Protein AF-A0A9E3TMH9-F1 (afdb_monomer)

Radius of gyration: 36.77 Å; Cα contacts (8 Å, |Δi|>4): 460; chains: 1; bounding box: 73×41×99 Å

Sequence (308 aa):
MAPTAILNELLDRIAPTHRKAFRHDYEAIRQLPGAPTDLQEFLDDFLDHCHRLYAATA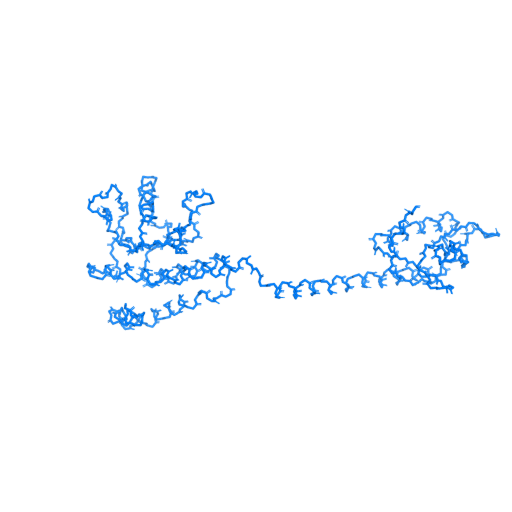GAIWFRGPNGGPLAMKSSVGFEHLGLDNGHEHAHRELLGYAMSQNKAFVVKPYSAPAPDSAVGNPTDSFVVVAPIDNGTEQLGIVELFLGPTPRRGKTIEERNRYAMWLDHLVRYLCQGVELRFLGSAAPLQPALVNLEATKAEIEGYKEAIRRSLEVTLNSYAGMSFGSLRNNQAFMRSVHEILEENGLRIACSECGAPSILRCQSAGNSKTGVFLYDHYLTTGRTFHGGPSTFPNVKLVAKPPRRRSN

Foldseek 3Di:
DDPVVLLVVQLVPDDVVCSVVLVVLVVCLVCLLVDPDALLVSQQSLLVSVCSNQVFQKKWKWFQDPPRHATDTRYMDNPVVQPQDPVQVVLVSVVQVVQQVDQFKFKAAAQGDRDPPDPGHNPGLWIKIKHFQDLVPHTTIMIITTQHNCRPFQNDPVRRRSVRVVVRVSSVSVNSSVCCNVVCVVPPVVVVVVVVVVVVVVVVVVLVVLQVVLLVVLQVQAPDFPQALVVQQVVLVVNVVSQVVSQKAWQDPPPRAGFRWGFDDDDPQRRGWTWTWDADPVGTDIDTGGSGRHRTHMDGHDPDDDDD

Mean predicted aligned error: 14.8 Å

pLDDT: mean 87.67, std 11.16, range [40.78, 98.31]

Solvent-accessible surface area (backbone atoms only — not comparable to full-atom values): 16770 Å² total; per-residue (Å²): 131,62,73,68,59,58,51,51,63,51,44,73,74,39,59,76,87,49,38,60,58,46,49,50,38,51,51,49,47,69,50,47,43,77,50,99,59,57,73,64,60,46,49,41,52,46,49,53,35,48,31,64,67,55,52,33,60,21,31,39,33,31,32,54,32,79,96,78,36,67,75,39,82,75,30,74,43,55,56,87,76,67,71,72,45,84,70,37,47,54,38,41,51,46,36,51,55,53,43,65,74,41,96,59,32,40,63,26,47,44,72,26,45,75,44,97,88,46,94,42,33,38,66,44,68,28,33,34,39,40,28,48,34,46,77,94,82,52,75,49,25,36,42,40,35,29,30,36,75,74,35,89,52,53,82,48,71,73,44,35,58,48,50,13,57,47,46,47,58,53,45,51,37,50,35,50,26,50,46,51,54,62,66,44,68,55,68,60,62,65,64,53,50,52,51,52,51,50,52,50,53,52,52,52,50,52,52,53,51,52,51,51,53,51,34,54,58,54,40,72,46,40,71,41,63,68,85,26,36,68,45,37,35,51,52,38,49,55,52,46,52,58,29,55,78,68,47,39,23,38,34,29,91,88,79,58,48,59,18,49,68,39,55,41,83,51,92,89,45,76,43,15,28,35,30,30,43,32,70,58,95,91,40,82,47,74,44,83,54,49,63,29,41,61,78,61,47,74,36,70,49,74,80,82,80,77,84,126

Secondary structure (DSSP, 8-state):
--HHHHHHHHHHHS-HHHHHHHHHHHHHHHHGGGSS--HHHHHHHHHHHHHHHHT-SEEEEEEEEGGGEEEEEEEEESGGGS---HHHHHHHHHHHHHHTT-SS-EEE-TT--SSTT-S----SSS-EEEEEEE-SSSEEEEEEEE--SS-SS--SHHHHHHHHHHHHHHHHHHHHHHHHHHHTTS--HHHHHHHHHHHHHHHHHHHHHHHHHHHHHHHTTTT---SSHHHHHHHHHHHHHHHHHTTEEEEPTTT--EEEEEEE--TT-SS-EEEEEEE-SS-EEEE---SSPPP--EEEPPPPPPP-

Nearest PDB structures (foldseek):
  3ci6-assembly1_B  TM=6.530E-01  e=3.057E-05  Acinetobacter baylyi ADP1
  3trc-assembly1_A-2  TM=5.961E-01  e=2.117E-05  Coxiella burnetii
  3ci6-assembly1_A  TM=6.345E-01  e=1.041E-04  Acinetobacter baylyi ADP1
  4e04-assembly1_A  TM=6.044E-01  e=1.699E-04  Rhodopseudomonas palustris CGA009
  2gx5-assembly2_D  TM=6.345E-01  e=2.674E-03  Bacillus subtilis

Structure (mmCIF, N/CA/C/O backbone):
data_AF-A0A9E3TMH9-F1
#
_entry.id   AF-A0A9E3TMH9-F1
#
loop_
_atom_site.group_PDB
_atom_site.id
_atom_site.type_symbol
_atom_site.label_atom_id
_atom_site.label_alt_id
_atom_site.label_comp_id
_atom_site.label_asym_id
_atom_site.label_entity_id
_atom_site.label_seq_id
_atom_site.pdbx_PDB_ins_code
_atom_site.Cartn_x
_atom_site.Cartn_y
_atom_site.Cartn_z
_atom_site.occupancy
_atom_site.B_iso_or_equiv
_atom_site.auth_seq_id
_atom_site.auth_comp_id
_atom_site.auth_asym_id
_atom_site.auth_atom_id
_atom_site.pdbx_PDB_model_num
ATOM 1 N N . MET A 1 1 ? 2.021 -8.618 -30.910 1.00 48.19 1 MET A N 1
ATOM 2 C CA . MET A 1 1 ? 2.751 -9.891 -30.704 1.00 48.19 1 MET A CA 1
ATOM 3 C C . MET A 1 1 ? 2.286 -10.488 -29.385 1.00 48.19 1 MET A C 1
ATOM 5 O O . MET A 1 1 ? 2.120 -9.724 -28.442 1.00 48.19 1 MET A O 1
ATOM 9 N N . ALA A 1 2 ? 2.026 -11.795 -29.314 1.00 52.31 2 ALA A N 1
ATOM 10 C CA . ALA A 1 2 ? 1.634 -12.431 -28.055 1.00 52.31 2 ALA A CA 1
ATOM 11 C C . ALA A 1 2 ? 2.803 -12.379 -27.041 1.00 52.31 2 ALA A C 1
ATOM 13 O O . ALA A 1 2 ? 3.941 -12.617 -27.455 1.00 52.31 2 ALA A O 1
ATOM 14 N N . PRO A 1 3 ? 2.559 -12.115 -25.742 1.00 56.09 3 PRO A N 1
ATOM 15 C CA . PRO A 1 3 ? 3.598 -12.042 -24.701 1.00 56.09 3 PRO A CA 1
ATOM 16 C C . PRO A 1 3 ? 4.551 -13.248 -24.684 1.00 56.09 3 PRO A C 1
ATOM 18 O O . PRO A 1 3 ? 5.756 -13.110 -24.483 1.00 56.09 3 PRO A O 1
ATOM 21 N N . THR A 1 4 ? 4.016 -14.432 -24.980 1.00 59.75 4 THR A N 1
ATOM 22 C CA . THR A 1 4 ? 4.746 -15.704 -25.015 1.00 59.75 4 THR A CA 1
ATOM 23 C C . THR A 1 4 ? 5.778 -15.777 -26.146 1.00 59.75 4 THR A C 1
ATOM 25 O O . THR A 1 4 ? 6.821 -16.403 -25.982 1.00 59.75 4 THR A O 1
ATOM 28 N N . ALA A 1 5 ? 5.527 -15.117 -27.283 1.00 67.44 5 ALA A N 1
ATOM 29 C CA . ALA A 1 5 ? 6.461 -15.098 -28.411 1.00 67.44 5 ALA A CA 1
ATOM 30 C C . ALA A 1 5 ? 7.711 -14.260 -28.095 1.00 67.44 5 ALA A C 1
ATOM 32 O O . ALA A 1 5 ? 8.825 -14.670 -28.410 1.00 67.44 5 ALA A O 1
ATOM 33 N N . ILE A 1 6 ? 7.521 -13.131 -27.404 1.00 64.50 6 ILE A N 1
ATOM 34 C CA . ILE A 1 6 ? 8.607 -12.224 -27.009 1.00 64.50 6 ILE A CA 1
ATOM 35 C C . ILE A 1 6 ? 9.504 -12.892 -25.953 1.00 64.50 6 ILE A C 1
ATOM 37 O O . ILE A 1 6 ? 10.730 -12.831 -26.048 1.00 64.50 6 ILE A O 1
ATOM 41 N N . LEU A 1 7 ? 8.905 -13.590 -24.979 1.00 67.56 7 LEU A N 1
ATOM 42 C CA . LEU A 1 7 ? 9.645 -14.324 -23.949 1.00 67.56 7 LEU A CA 1
ATOM 43 C C . LEU A 1 7 ? 10.522 -15.441 -24.543 1.00 67.56 7 LEU A C 1
ATOM 45 O O . LEU A 1 7 ? 11.686 -15.570 -24.166 1.00 67.56 7 LEU A O 1
ATOM 49 N N . ASN A 1 8 ? 9.982 -16.240 -25.467 1.00 70.06 8 ASN A N 1
ATOM 50 C CA . ASN A 1 8 ? 10.723 -17.345 -26.080 1.00 70.06 8 ASN A CA 1
ATOM 51 C C . ASN A 1 8 ? 11.914 -16.842 -26.910 1.00 70.06 8 ASN A C 1
ATOM 53 O O . ASN A 1 8 ? 13.021 -17.353 -26.760 1.00 70.06 8 ASN A O 1
ATOM 57 N N . GLU A 1 9 ? 11.718 -15.780 -27.696 1.00 70.25 9 GLU A N 1
ATOM 58 C CA . GLU A 1 9 ? 12.783 -15.187 -28.511 1.00 70.25 9 GLU A CA 1
ATOM 59 C C . GLU A 1 9 ? 13.935 -14.615 -27.661 1.00 70.25 9 GLU A C 1
ATOM 61 O O . GLU A 1 9 ? 15.105 -14.693 -28.047 1.00 70.25 9 GLU A O 1
ATOM 66 N N . LEU A 1 10 ? 13.627 -14.064 -26.482 1.00 66.62 10 LEU A N 1
ATOM 67 C CA . LEU A 1 10 ? 14.638 -13.583 -25.536 1.00 66.62 10 LEU A CA 1
ATOM 68 C C . LEU A 1 10 ? 15.381 -14.731 -24.854 1.00 66.62 10 LEU A C 1
ATOM 70 O O . LEU A 1 10 ? 16.608 -14.695 -24.746 1.00 66.62 10 LEU A O 1
ATOM 74 N N . LEU A 1 11 ? 14.659 -15.763 -24.416 1.00 69.50 11 LEU A N 1
ATOM 75 C CA . LEU A 1 11 ? 15.258 -16.924 -23.764 1.00 69.50 11 LEU A CA 1
ATOM 76 C C . LEU A 1 11 ? 16.234 -17.660 -24.681 1.00 69.50 11 LEU A C 1
ATOM 78 O O . LEU A 1 11 ? 17.279 -18.102 -24.203 1.00 69.50 11 LEU A O 1
ATOM 82 N N . ASP A 1 12 ? 15.950 -17.738 -25.981 1.00 71.06 12 ASP A N 1
ATOM 83 C CA . ASP A 1 12 ? 16.829 -18.394 -26.951 1.00 71.06 12 ASP A CA 1
ATOM 84 C C . ASP A 1 12 ? 18.222 -17.755 -27.027 1.00 71.06 12 ASP A C 1
ATOM 86 O O . ASP A 1 12 ? 19.213 -18.456 -27.240 1.00 71.06 12 ASP A O 1
ATOM 90 N N . ARG A 1 13 ? 18.325 -16.453 -26.746 1.00 67.25 13 ARG A N 1
ATOM 91 C CA . ARG A 1 13 ? 19.581 -15.684 -26.802 1.00 67.25 13 ARG A CA 1
ATOM 92 C C . ARG A 1 13 ? 20.299 -15.567 -25.462 1.00 67.25 13 ARG A C 1
ATOM 94 O O . ARG A 1 13 ? 21.435 -15.102 -25.402 1.00 67.25 13 ARG A O 1
ATOM 101 N N . ILE A 1 14 ? 19.657 -15.999 -24.382 1.00 69.56 14 ILE A N 1
ATOM 102 C CA . ILE A 1 14 ? 20.263 -16.055 -23.056 1.00 69.56 14 ILE A CA 1
ATOM 103 C C . ILE A 1 14 ? 20.977 -17.396 -22.904 1.00 69.56 14 ILE A C 1
ATOM 105 O O . ILE A 1 14 ? 20.427 -18.450 -23.243 1.00 69.56 14 ILE A O 1
ATOM 109 N N . ALA A 1 15 ? 22.201 -17.352 -22.366 1.00 69.12 15 ALA A N 1
ATOM 110 C CA . ALA A 1 15 ? 22.974 -18.547 -22.046 1.00 69.12 15 ALA A CA 1
ATOM 111 C C . ALA A 1 15 ? 22.096 -19.548 -21.267 1.00 69.12 15 ALA A C 1
ATOM 113 O O . ALA A 1 15 ? 21.414 -19.128 -20.326 1.00 69.12 15 ALA A O 1
ATOM 114 N N . PRO A 1 16 ? 22.094 -20.851 -21.611 1.00 74.94 16 PRO A N 1
ATOM 115 C CA . PRO A 1 16 ? 21.201 -21.833 -20.991 1.00 74.94 16 PRO A CA 1
ATOM 116 C C . PRO A 1 16 ? 21.213 -21.811 -19.456 1.00 74.94 16 PRO A C 1
ATOM 118 O O . PRO A 1 16 ? 20.162 -21.933 -18.828 1.00 74.94 16 PRO A O 1
ATOM 121 N N . THR A 1 17 ? 22.380 -21.553 -18.862 1.00 75.44 17 THR A N 1
ATOM 122 C CA . THR A 1 17 ? 22.595 -21.415 -17.413 1.00 75.44 17 THR A CA 1
ATOM 123 C C . THR A 1 17 ? 21.807 -20.264 -16.779 1.00 75.44 17 THR A C 1
ATOM 125 O O . THR A 1 17 ? 21.396 -20.364 -15.628 1.00 75.44 17 THR A O 1
ATOM 128 N N . HIS A 1 18 ? 21.534 -19.190 -17.522 1.00 76.69 18 HIS A N 1
ATOM 129 C CA . HIS A 1 18 ? 20.812 -18.008 -17.042 1.00 76.69 18 HIS A CA 1
ATOM 130 C C . HIS A 1 18 ? 19.310 -18.041 -17.367 1.00 76.69 18 HIS A C 1
ATOM 132 O O . HIS A 1 18 ? 18.547 -17.259 -16.799 1.00 76.69 18 HIS A O 1
ATOM 138 N N . ARG A 1 19 ? 18.846 -18.960 -18.229 1.00 83.31 19 ARG A N 1
ATOM 139 C CA . ARG A 1 19 ? 17.425 -19.063 -18.627 1.00 83.31 19 ARG A CA 1
ATOM 140 C C . ARG A 1 19 ? 16.498 -19.393 -17.456 1.00 83.31 19 ARG A C 1
ATOM 142 O O . ARG A 1 19 ? 15.345 -18.970 -17.459 1.00 83.31 19 ARG A O 1
ATOM 149 N N . LYS A 1 20 ? 16.974 -20.167 -16.471 1.00 83.75 20 LYS A N 1
ATOM 150 C CA . LYS A 1 20 ? 16.187 -20.516 -15.274 1.00 83.75 20 LYS A CA 1
ATOM 151 C C . LYS A 1 20 ? 15.942 -19.285 -14.400 1.00 83.75 20 LYS A C 1
ATOM 153 O O . LYS A 1 20 ? 14.793 -19.014 -14.076 1.00 83.75 20 LYS A O 1
ATOM 158 N N . ALA A 1 21 ? 17.001 -18.535 -14.086 1.00 83.81 21 ALA A N 1
ATOM 159 C CA . ALA A 1 21 ? 16.905 -17.287 -13.329 1.00 83.81 21 ALA A CA 1
ATOM 160 C C . ALA A 1 21 ? 16.036 -16.258 -14.067 1.00 83.81 21 ALA A C 1
ATOM 162 O O . ALA A 1 21 ? 15.106 -15.718 -13.489 1.00 83.81 21 ALA A O 1
ATOM 163 N N . PHE A 1 22 ? 16.238 -16.101 -15.380 1.00 86.00 22 PHE A N 1
ATOM 164 C CA . PHE A 1 22 ? 15.424 -15.197 -16.193 1.00 86.00 22 PHE A CA 1
ATOM 165 C C . PHE A 1 22 ? 13.927 -15.520 -16.135 1.00 86.00 22 PHE A C 1
ATOM 167 O O . PHE A 1 22 ? 13.107 -14.625 -15.965 1.00 86.00 22 PHE A O 1
ATOM 174 N N . ARG A 1 23 ? 13.556 -16.802 -16.276 1.00 87.56 23 ARG A N 1
ATOM 175 C CA . ARG A 1 23 ? 12.154 -17.230 -16.156 1.00 87.56 23 ARG A CA 1
ATOM 176 C C . ARG A 1 23 ? 11.590 -16.970 -14.768 1.00 87.56 23 ARG A C 1
ATOM 178 O O . ARG A 1 23 ? 10.431 -16.593 -14.671 1.00 87.56 23 ARG A O 1
ATOM 185 N N . HIS A 1 24 ? 12.395 -17.184 -13.732 1.00 90.50 24 HIS A N 1
ATOM 186 C CA . HIS A 1 24 ? 11.989 -16.916 -12.362 1.00 90.50 24 HIS A CA 1
ATOM 187 C C . HIS A 1 24 ? 11.688 -15.427 -12.148 1.00 90.50 24 HIS A C 1
ATOM 189 O O . HIS A 1 24 ? 10.580 -15.113 -11.732 1.00 90.50 24 HIS A O 1
ATOM 195 N N . ASP A 1 25 ? 12.606 -14.525 -12.519 1.00 91.81 25 ASP A N 1
ATOM 196 C CA . ASP A 1 25 ? 12.387 -13.075 -12.392 1.00 91.81 25 ASP A CA 1
ATOM 197 C C . ASP A 1 25 ? 11.208 -12.593 -13.253 1.00 91.81 25 ASP A C 1
ATOM 199 O O . ASP A 1 25 ? 10.399 -11.787 -12.806 1.00 91.81 25 ASP A O 1
ATOM 203 N N . TYR A 1 26 ? 11.061 -13.114 -14.476 1.00 91.50 26 TYR A N 1
ATOM 204 C CA . TYR A 1 26 ? 9.922 -12.773 -15.332 1.00 91.50 26 TYR A CA 1
ATOM 205 C C . TYR A 1 26 ? 8.583 -13.196 -14.720 1.00 91.50 26 TYR A C 1
ATOM 207 O O . TYR A 1 26 ? 7.626 -12.422 -14.724 1.00 91.50 26 TYR A O 1
ATOM 215 N N . GLU A 1 27 ? 8.500 -14.428 -14.215 1.00 91.81 27 GLU A N 1
ATOM 216 C CA . GLU A 1 27 ? 7.272 -14.938 -13.610 1.00 91.81 27 GLU A CA 1
ATOM 217 C C . GLU A 1 27 ? 6.950 -14.200 -12.308 1.00 91.81 27 GLU A C 1
ATOM 219 O O . GLU A 1 27 ? 5.784 -13.900 -12.064 1.00 91.81 27 GLU A O 1
ATOM 224 N N . ALA A 1 28 ? 7.973 -13.830 -11.532 1.00 94.06 28 ALA A N 1
ATOM 225 C CA . ALA A 1 28 ? 7.812 -12.986 -10.357 1.00 94.06 28 ALA A CA 1
ATOM 226 C C . ALA A 1 28 ? 7.204 -11.624 -10.731 1.00 94.06 28 ALA A C 1
ATOM 228 O O . ALA A 1 28 ? 6.149 -11.282 -10.207 1.00 94.06 28 ALA A O 1
ATOM 229 N N . ILE A 1 29 ? 7.763 -10.910 -11.724 1.00 95.56 29 ILE A N 1
ATOM 230 C CA . ILE A 1 29 ? 7.196 -9.638 -12.220 1.00 95.56 29 ILE A CA 1
ATOM 231 C C . ILE A 1 29 ? 5.750 -9.817 -12.698 1.00 95.56 29 ILE A C 1
ATOM 233 O O . ILE A 1 29 ? 4.898 -8.977 -12.425 1.00 95.56 29 ILE A O 1
ATOM 237 N N . ARG A 1 30 ? 5.452 -10.910 -13.411 1.00 94.56 30 ARG A N 1
ATOM 238 C CA . ARG A 1 30 ? 4.110 -11.183 -13.946 1.00 94.56 30 ARG A CA 1
ATOM 239 C C . ARG A 1 30 ? 3.066 -11.385 -12.845 1.00 94.56 30 ARG A C 1
ATOM 241 O O . ARG A 1 30 ? 1.906 -11.031 -13.039 1.00 94.56 30 ARG A O 1
ATOM 248 N N . GLN A 1 31 ? 3.454 -11.999 -11.730 1.00 93.25 31 GLN A N 1
ATOM 249 C CA . GLN A 1 31 ? 2.567 -12.275 -10.596 1.00 93.25 31 GLN A CA 1
ATOM 250 C C . GLN A 1 31 ? 2.484 -11.101 -9.612 1.00 93.25 31 GLN A C 1
ATOM 252 O O . GLN A 1 31 ? 1.483 -10.969 -8.905 1.00 93.25 31 GLN A O 1
ATOM 257 N N . LEU A 1 32 ? 3.492 -10.224 -9.614 1.00 93.88 32 LEU A N 1
ATOM 258 C CA . LEU A 1 32 ? 3.644 -9.110 -8.682 1.00 93.88 32 LEU A CA 1
ATOM 259 C C . LEU A 1 32 ? 2.423 -8.175 -8.562 1.00 93.88 32 LEU A C 1
ATOM 261 O O . LEU A 1 32 ? 2.117 -7.769 -7.439 1.00 93.88 32 LEU A O 1
ATOM 265 N N . PRO A 1 33 ? 1.659 -7.855 -9.633 1.00 93.25 33 PRO A N 1
ATOM 266 C CA . PRO A 1 33 ? 0.487 -6.988 -9.508 1.00 93.25 33 PRO A CA 1
ATOM 267 C C . PRO A 1 33 ? -0.536 -7.492 -8.485 1.00 93.25 33 PRO A C 1
ATOM 269 O O . PRO A 1 33 ? -1.134 -6.682 -7.782 1.00 93.25 33 PRO A O 1
ATOM 272 N N . GLY A 1 34 ? -0.701 -8.816 -8.377 1.00 87.38 34 GLY A N 1
ATOM 273 C CA . GLY A 1 34 ? -1.625 -9.462 -7.442 1.00 87.38 34 GLY A CA 1
ATOM 274 C C . GLY A 1 34 ? -1.032 -9.779 -6.065 1.00 87.38 34 GLY A C 1
ATOM 275 O O . GLY A 1 34 ? -1.731 -10.370 -5.243 1.00 87.38 34 GLY A O 1
ATOM 276 N N . ALA A 1 35 ? 0.233 -9.438 -5.807 1.00 87.88 35 ALA A N 1
ATOM 277 C CA . ALA A 1 35 ? 0.865 -9.677 -4.514 1.00 87.88 35 ALA A CA 1
ATOM 278 C C . ALA A 1 35 ? 0.242 -8.783 -3.419 1.00 87.88 35 ALA A C 1
ATOM 280 O O . ALA A 1 35 ? -0.042 -7.614 -3.692 1.00 87.88 35 ALA A O 1
ATOM 281 N N . PRO A 1 36 ? 0.050 -9.287 -2.183 1.00 84.56 36 PRO A N 1
ATOM 282 C CA . PRO A 1 36 ? -0.532 -8.530 -1.073 1.00 84.56 36 PRO A CA 1
ATOM 283 C C . PRO A 1 36 ? 0.516 -7.646 -0.369 1.00 84.56 36 PRO A C 1
ATOM 285 O O . PRO A 1 36 ? 0.670 -7.717 0.846 1.00 84.56 36 PRO A O 1
ATOM 288 N N . THR A 1 37 ? 1.251 -6.845 -1.138 1.00 86.25 37 THR A N 1
ATOM 289 C CA . THR A 1 37 ? 2.302 -5.935 -0.652 1.00 86.25 37 THR A CA 1
ATOM 290 C C . THR A 1 37 ? 1.855 -4.482 -0.764 1.00 86.25 37 THR A C 1
ATOM 292 O O . THR A 1 37 ? 1.002 -4.152 -1.601 1.00 86.25 37 THR A O 1
ATOM 295 N N . ASP A 1 38 ? 2.418 -3.598 0.061 1.00 87.31 38 ASP A N 1
ATOM 296 C CA . ASP A 1 38 ? 2.150 -2.164 -0.067 1.00 87.31 38 ASP A CA 1
ATOM 297 C C . ASP A 1 38 ? 2.761 -1.578 -1.359 1.00 87.31 38 ASP A C 1
ATOM 299 O O . ASP A 1 38 ? 3.370 -2.287 -2.165 1.00 87.31 38 ASP A O 1
ATOM 303 N N . LEU A 1 39 ? 2.521 -0.289 -1.631 1.00 89.25 39 LEU A N 1
ATOM 304 C CA . LEU A 1 39 ? 3.033 0.341 -2.852 1.00 89.25 39 LEU A CA 1
ATOM 305 C C . LEU A 1 39 ? 4.560 0.415 -2.867 1.00 89.25 39 LEU A C 1
ATOM 307 O O . LEU A 1 39 ? 5.142 0.203 -3.922 1.00 89.25 39 LEU A O 1
ATOM 311 N N . GLN A 1 40 ? 5.200 0.720 -1.742 1.00 93.31 40 GLN A N 1
ATOM 312 C CA . GLN A 1 40 ? 6.649 0.879 -1.703 1.00 93.31 40 GLN A CA 1
ATOM 313 C C . GLN A 1 40 ? 7.336 -0.470 -1.933 1.00 93.31 40 GLN A C 1
ATOM 315 O O . GLN A 1 40 ? 8.147 -0.585 -2.847 1.00 93.31 40 GLN A O 1
ATOM 320 N N . GLU A 1 41 ? 6.921 -1.501 -1.196 1.00 94.56 41 GLU A N 1
ATOM 321 C CA . GLU A 1 41 ? 7.430 -2.869 -1.337 1.00 94.56 41 GLU A CA 1
ATOM 322 C C . GLU A 1 41 ? 7.218 -3.404 -2.763 1.00 94.56 41 GLU A C 1
ATOM 324 O O . GLU A 1 41 ? 8.125 -3.969 -3.367 1.00 94.56 41 GLU A O 1
ATOM 329 N N . PHE A 1 42 ? 6.054 -3.139 -3.364 1.00 95.88 42 PHE A N 1
ATOM 330 C CA . PHE A 1 42 ? 5.781 -3.487 -4.760 1.00 95.88 42 PHE A CA 1
ATOM 331 C C . PHE A 1 42 ? 6.729 -2.812 -5.764 1.00 95.88 42 PHE A C 1
ATOM 333 O O . PHE A 1 42 ? 7.183 -3.458 -6.712 1.00 95.88 42 PHE A O 1
ATOM 340 N N . LEU A 1 43 ? 6.990 -1.511 -5.598 1.00 96.94 43 LEU A N 1
ATOM 341 C CA . LEU A 1 43 ? 7.892 -0.764 -6.478 1.00 96.94 43 LEU A CA 1
ATOM 342 C C . LEU A 1 43 ? 9.327 -1.280 -6.359 1.00 96.94 43 LEU A C 1
ATOM 344 O O . LEU A 1 43 ? 9.989 -1.460 -7.384 1.00 96.94 43 LEU A O 1
ATOM 348 N N . ASP A 1 44 ? 9.768 -1.544 -5.130 1.00 97.56 44 ASP A N 1
ATOM 349 C CA . ASP A 1 44 ? 11.093 -2.079 -4.840 1.00 97.56 44 ASP A CA 1
ATOM 350 C C . ASP A 1 44 ? 11.262 -3.466 -5.468 1.00 97.56 44 ASP A C 1
ATOM 352 O O . ASP A 1 44 ? 12.162 -3.642 -6.288 1.00 97.56 44 ASP A O 1
ATOM 356 N N . ASP A 1 45 ? 10.340 -4.404 -5.226 1.00 97.75 45 ASP A N 1
ATOM 357 C CA . ASP A 1 45 ? 10.377 -5.749 -5.816 1.00 97.75 45 ASP A CA 1
ATOM 358 C C . ASP A 1 45 ? 10.378 -5.721 -7.351 1.00 97.75 45 ASP A C 1
ATOM 360 O O . ASP A 1 45 ? 11.138 -6.448 -8.007 1.00 97.75 45 ASP A O 1
ATOM 364 N N . PHE A 1 46 ? 9.538 -4.870 -7.954 1.00 98.19 46 PHE A N 1
ATOM 365 C CA . PHE A 1 46 ? 9.479 -4.727 -9.407 1.00 98.19 46 PHE A CA 1
ATOM 366 C C . PHE A 1 46 ? 10.828 -4.279 -9.971 1.00 98.19 46 PHE A C 1
ATOM 368 O O . PHE A 1 46 ? 11.325 -4.867 -10.945 1.00 98.19 46 PHE A O 1
ATOM 375 N N . LEU A 1 47 ? 11.415 -3.237 -9.373 1.00 98.31 47 LEU A N 1
ATOM 376 C CA . LEU A 1 47 ? 12.693 -2.693 -9.810 1.00 98.31 47 LEU A CA 1
ATOM 377 C C . LEU A 1 47 ? 13.807 -3.723 -9.639 1.00 98.31 47 LEU A C 1
ATOM 379 O O . LEU A 1 47 ? 14.621 -3.893 -10.546 1.00 98.31 47 LEU A O 1
ATOM 383 N N . ASP A 1 48 ? 13.801 -4.458 -8.534 1.00 97.56 48 ASP A N 1
ATOM 384 C CA . ASP A 1 48 ? 14.795 -5.470 -8.205 1.00 97.56 48 ASP A CA 1
ATOM 385 C C . ASP A 1 48 ? 14.816 -6.621 -9.220 1.00 97.56 48 ASP A C 1
ATOM 387 O O . ASP A 1 48 ? 15.874 -7.026 -9.726 1.00 97.56 48 ASP A O 1
ATOM 391 N N . HIS A 1 49 ? 13.634 -7.125 -9.587 1.00 96.94 49 HIS A N 1
ATOM 392 C CA . HIS A 1 49 ? 13.514 -8.134 -10.634 1.00 96.94 49 HIS A CA 1
ATOM 393 C C . HIS A 1 49 ? 13.918 -7.581 -12.002 1.00 96.94 49 HIS A C 1
ATOM 395 O O . HIS A 1 49 ? 14.620 -8.267 -12.749 1.00 96.94 49 HIS A O 1
ATOM 401 N N . CYS A 1 50 ? 13.545 -6.341 -12.338 1.00 95.56 50 CYS A N 1
ATOM 402 C CA . CYS A 1 50 ? 13.982 -5.702 -13.580 1.00 95.56 50 CYS A CA 1
ATOM 403 C C . CYS A 1 50 ? 15.507 -5.533 -13.624 1.00 95.56 50 CYS A C 1
ATOM 405 O O . CYS A 1 50 ? 16.132 -5.870 -14.629 1.00 95.56 50 CYS A O 1
ATOM 407 N N . HIS A 1 51 ? 16.122 -5.093 -12.529 1.00 95.25 51 HIS A N 1
ATOM 408 C CA . HIS A 1 51 ? 17.563 -4.910 -12.400 1.00 95.25 51 HIS A CA 1
ATOM 409 C C . HIS A 1 51 ? 18.321 -6.224 -12.668 1.00 95.25 51 HIS A C 1
ATOM 411 O O . HIS A 1 51 ? 19.213 -6.272 -13.526 1.00 95.25 51 HIS A O 1
ATOM 417 N N . ARG A 1 52 ? 17.893 -7.335 -12.046 1.00 92.56 52 ARG A N 1
ATOM 418 C CA . ARG A 1 52 ? 18.440 -8.684 -12.308 1.00 92.56 52 ARG A CA 1
ATOM 419 C C . ARG A 1 52 ? 18.184 -9.154 -13.740 1.00 92.56 52 ARG A C 1
ATOM 421 O O . ARG A 1 52 ? 19.086 -9.684 -14.402 1.00 92.56 52 ARG A O 1
ATOM 428 N N . LEU A 1 53 ? 16.971 -8.940 -14.245 1.00 90.31 53 LEU A N 1
ATOM 429 C CA . LEU A 1 53 ? 16.554 -9.382 -15.572 1.00 90.31 53 LEU A CA 1
ATOM 430 C C . LEU A 1 53 ? 17.282 -8.623 -16.689 1.00 90.31 53 LEU A C 1
ATOM 432 O O . LEU A 1 53 ? 17.559 -9.198 -17.740 1.00 90.31 53 LEU A O 1
ATOM 436 N N . TYR A 1 54 ? 17.658 -7.370 -16.482 1.00 90.50 54 TYR A N 1
ATOM 437 C CA . TYR A 1 54 ? 18.451 -6.612 -17.449 1.00 90.50 54 TYR A CA 1
ATOM 438 C C . TYR A 1 54 ? 19.955 -6.788 -17.256 1.00 90.50 54 TYR A C 1
ATOM 440 O O . TYR A 1 54 ? 20.722 -6.453 -18.159 1.00 90.50 54 TYR A O 1
ATOM 448 N N . ALA A 1 55 ? 20.378 -7.375 -16.129 1.00 90.00 55 ALA A N 1
ATOM 449 C CA . ALA A 1 55 ? 21.757 -7.293 -15.656 1.00 90.00 55 ALA A CA 1
ATOM 450 C C . ALA A 1 55 ? 22.245 -5.834 -15.668 1.00 90.00 55 ALA A C 1
ATOM 452 O O . ALA A 1 55 ? 23.344 -5.546 -16.149 1.00 90.00 55 ALA A O 1
ATOM 453 N N . ALA A 1 56 ? 21.366 -4.942 -15.206 1.00 92.88 56 ALA A N 1
ATOM 454 C CA . ALA A 1 56 ? 21.628 -3.522 -15.077 1.00 92.88 56 ALA A CA 1
ATOM 455 C C . ALA A 1 56 ? 22.683 -3.277 -13.984 1.00 92.88 56 ALA A C 1
ATOM 457 O O . ALA A 1 56 ? 22.913 -4.128 -13.125 1.00 92.88 56 ALA A O 1
ATOM 458 N N . THR A 1 57 ? 23.367 -2.140 -14.062 1.00 94.50 57 THR A N 1
ATOM 459 C CA . THR A 1 57 ? 24.266 -1.632 -13.020 1.00 94.50 57 THR A CA 1
ATOM 460 C C . THR A 1 57 ? 23.517 -0.797 -11.993 1.00 94.50 57 THR A C 1
ATOM 462 O O . THR A 1 57 ? 23.943 -0.732 -10.845 1.00 94.50 57 THR A O 1
ATOM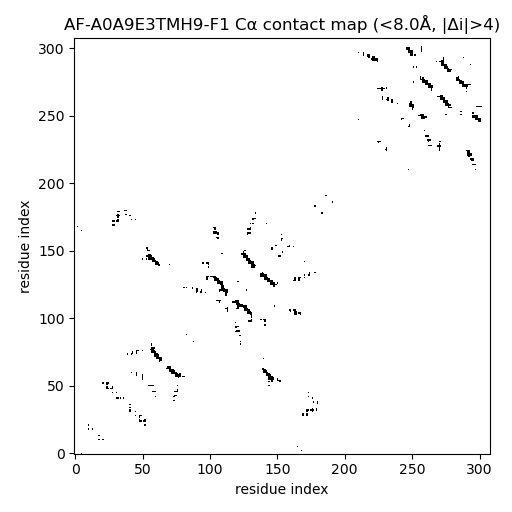 465 N N . ALA A 1 58 ? 22.425 -0.156 -12.414 1.00 96.31 58 ALA A N 1
ATOM 466 C CA . ALA A 1 58 ? 21.539 0.608 -11.553 1.00 96.31 58 ALA A CA 1
ATOM 467 C C . ALA A 1 58 ? 20.134 0.707 -12.160 1.00 96.31 58 ALA A C 1
ATOM 469 O O . ALA A 1 58 ? 19.935 0.459 -13.354 1.00 96.31 58 ALA A O 1
ATOM 470 N N . GLY A 1 59 ? 19.164 1.118 -11.356 1.00 97.19 59 GLY A N 1
ATOM 471 C CA . GLY A 1 59 ? 17.820 1.439 -11.810 1.00 97.19 59 GLY A CA 1
ATOM 472 C C . GLY A 1 59 ? 17.095 2.358 -10.841 1.00 97.19 59 GLY A C 1
ATOM 473 O O . GLY A 1 59 ? 17.475 2.462 -9.673 1.00 97.19 59 GLY A O 1
ATOM 474 N N . ALA A 1 60 ? 16.051 3.017 -11.333 1.00 97.81 60 ALA A N 1
ATOM 475 C CA . ALA A 1 60 ? 15.188 3.856 -10.519 1.00 97.81 60 ALA A CA 1
ATOM 476 C C . ALA A 1 60 ? 13.757 3.908 -11.063 1.00 97.81 60 ALA A C 1
ATOM 478 O O . ALA A 1 60 ? 13.515 3.801 -12.268 1.00 97.81 60 ALA A O 1
AT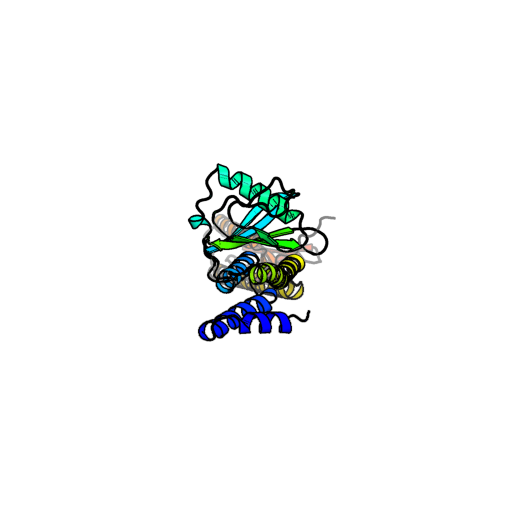OM 479 N N . ILE A 1 61 ? 12.812 4.107 -10.146 1.00 98.19 61 ILE A N 1
ATOM 480 C CA . ILE A 1 61 ? 11.421 4.433 -10.452 1.00 98.19 61 ILE A CA 1
ATOM 481 C C . ILE A 1 61 ? 11.131 5.835 -9.932 1.00 98.19 61 ILE A C 1
ATOM 483 O O . ILE A 1 61 ? 11.330 6.135 -8.753 1.00 98.19 61 ILE A O 1
ATOM 487 N N . TRP A 1 62 ? 10.609 6.676 -10.813 1.00 96.88 62 TRP A N 1
ATOM 488 C CA . TRP A 1 62 ? 10.287 8.071 -10.559 1.00 96.88 62 TRP A CA 1
ATOM 489 C C . TRP A 1 62 ? 8.794 8.287 -10.720 1.00 96.88 62 TRP A C 1
ATOM 491 O O . TRP A 1 62 ? 8.203 7.797 -11.676 1.00 96.88 62 TRP A O 1
ATOM 501 N N . PHE A 1 63 ? 8.195 9.076 -9.837 1.00 94.69 63 PHE A N 1
ATOM 502 C CA . PHE A 1 63 ? 6.811 9.523 -9.980 1.00 94.69 63 PHE A CA 1
ATOM 503 C C . PHE A 1 63 ? 6.730 11.037 -9.923 1.00 94.69 63 PHE A C 1
ATOM 505 O O . PHE A 1 63 ? 7.507 11.690 -9.221 1.00 94.69 63 PHE A O 1
ATOM 512 N N . ARG A 1 64 ? 5.766 11.600 -10.651 1.00 89.62 64 ARG A N 1
ATOM 513 C CA . ARG A 1 64 ? 5.463 13.028 -10.599 1.00 89.62 64 ARG A CA 1
ATOM 514 C C . ARG A 1 64 ? 5.017 13.403 -9.183 1.00 89.62 64 ARG A C 1
ATOM 516 O O . ARG A 1 64 ? 4.257 12.675 -8.543 1.00 89.62 64 ARG A O 1
ATOM 523 N N . GLY A 1 65 ? 5.517 14.527 -8.679 1.00 81.62 65 GLY A N 1
ATOM 524 C CA . GLY A 1 65 ? 5.097 15.055 -7.387 1.00 81.62 65 GLY A CA 1
ATOM 525 C C . GLY A 1 65 ? 3.621 15.488 -7.387 1.00 81.62 65 GLY A C 1
ATOM 526 O O . GLY A 1 65 ? 3.018 15.654 -8.453 1.00 81.62 65 GLY A O 1
ATOM 527 N N . PRO A 1 66 ? 3.028 15.726 -6.202 1.00 72.56 66 PRO A N 1
ATOM 528 C CA . PRO A 1 66 ? 1.667 16.248 -6.088 1.00 72.56 66 PRO A CA 1
ATOM 529 C C . PRO A 1 66 ? 1.465 17.518 -6.926 1.00 72.56 66 PRO A C 1
ATOM 531 O O . PRO A 1 66 ? 2.383 18.330 -7.049 1.00 72.56 66 PRO A O 1
ATOM 534 N N . ASN A 1 67 ? 0.261 17.705 -7.477 1.00 72.31 67 ASN A N 1
ATOM 535 C CA . ASN A 1 67 ? -0.117 18.869 -8.296 1.00 72.31 67 ASN A CA 1
ATOM 536 C C . ASN A 1 67 ? 0.778 19.101 -9.527 1.00 72.31 67 ASN A C 1
ATOM 538 O O . ASN A 1 67 ? 1.006 20.239 -9.930 1.00 72.31 67 ASN A O 1
ATOM 542 N N . GLY A 1 68 ? 1.310 18.027 -10.111 1.00 71.62 68 GLY A N 1
ATOM 543 C CA . GLY A 1 68 ? 2.194 18.124 -11.268 1.00 71.62 68 GLY A CA 1
ATOM 544 C C . GLY A 1 68 ? 3.619 18.573 -10.930 1.00 71.62 68 GLY A C 1
ATOM 545 O O . GLY A 1 68 ? 4.324 19.076 -11.802 1.00 71.62 68 GLY A O 1
ATOM 546 N N . GLY A 1 69 ? 4.033 18.418 -9.669 1.00 78.56 69 GLY A N 1
ATOM 547 C CA . GLY A 1 69 ? 5.372 18.756 -9.196 1.00 78.56 69 GLY A CA 1
ATOM 548 C C . GLY A 1 69 ? 6.492 17.930 -9.851 1.00 78.56 69 GLY A C 1
ATOM 549 O O . GLY A 1 69 ? 6.226 16.996 -10.611 1.00 78.56 69 GLY A O 1
ATOM 550 N N . PRO A 1 70 ? 7.765 18.246 -9.550 1.00 86.94 70 PRO A N 1
ATOM 551 C CA . PRO A 1 70 ? 8.911 17.576 -10.160 1.00 86.94 70 PRO A CA 1
ATOM 552 C C . PRO A 1 70 ? 8.899 16.066 -9.900 1.00 86.94 70 PRO A C 1
ATOM 554 O O . PRO A 1 70 ? 8.301 15.589 -8.932 1.00 86.94 70 PRO A O 1
ATOM 557 N N . LEU A 1 71 ? 9.586 15.316 -10.764 1.00 92.56 71 LEU A N 1
ATOM 558 C CA . LEU A 1 71 ? 9.801 13.888 -10.557 1.00 92.56 71 LEU A CA 1
ATOM 559 C C . LEU A 1 71 ? 10.570 13.654 -9.256 1.00 92.56 71 LEU A C 1
ATOM 561 O O . LEU A 1 71 ? 11.622 14.249 -9.023 1.00 92.56 71 LEU A O 1
ATOM 565 N N . ALA A 1 72 ? 10.036 12.761 -8.432 1.00 92.00 72 ALA A N 1
ATOM 566 C CA . ALA A 1 72 ? 10.661 12.286 -7.213 1.00 92.00 72 ALA A CA 1
ATOM 567 C C . ALA A 1 72 ? 10.926 10.787 -7.336 1.00 92.00 72 ALA A C 1
ATOM 569 O O . ALA A 1 72 ? 10.040 10.017 -7.719 1.00 92.00 72 ALA A O 1
ATOM 570 N N . MET A 1 73 ? 12.143 10.381 -6.986 1.00 94.62 73 MET A N 1
ATOM 571 C CA . MET A 1 73 ? 12.528 8.977 -6.915 1.00 94.62 73 MET A CA 1
ATOM 572 C C . MET A 1 73 ? 11.711 8.284 -5.819 1.00 94.62 73 MET A C 1
ATOM 574 O O . MET A 1 73 ? 11.566 8.818 -4.717 1.00 94.62 73 MET A O 1
ATOM 578 N N . LYS A 1 74 ? 11.149 7.118 -6.136 1.00 95.38 74 LYS A N 1
ATOM 579 C CA . LYS A 1 74 ? 10.373 6.279 -5.210 1.00 95.38 74 LYS A CA 1
ATOM 580 C C . LYS A 1 74 ? 11.052 4.957 -4.908 1.00 95.38 74 LYS A C 1
ATOM 582 O O . LYS A 1 74 ? 10.922 4.468 -3.799 1.00 95.38 74 LYS A O 1
ATOM 587 N N . SER A 1 75 ? 11.788 4.415 -5.868 1.00 97.38 75 SER A N 1
ATOM 588 C CA . SER A 1 75 ? 12.579 3.202 -5.694 1.00 97.38 75 SER A CA 1
ATOM 589 C C . SER A 1 75 ? 13.889 3.350 -6.454 1.00 97.38 75 SER A C 1
ATOM 591 O O . SER A 1 75 ? 13.915 4.002 -7.505 1.00 97.38 75 SER A O 1
ATOM 593 N N . SER A 1 76 ? 14.968 2.779 -5.926 1.00 97.12 76 SER A N 1
ATOM 594 C CA . SER A 1 76 ? 16.269 2.756 -6.586 1.00 97.12 76 SER A CA 1
ATOM 595 C C . SER A 1 76 ? 17.119 1.569 -6.158 1.00 97.12 76 SER A C 1
ATOM 597 O O . SER A 1 76 ? 17.022 1.073 -5.040 1.00 97.12 76 SER A O 1
ATOM 599 N N . VAL A 1 77 ? 17.976 1.127 -7.076 1.00 96.50 77 VAL A N 1
ATOM 600 C CA . VAL A 1 77 ? 18.969 0.072 -6.851 1.00 96.50 77 VAL A CA 1
ATOM 601 C C . VAL A 1 77 ? 20.260 0.492 -7.541 1.00 96.50 77 VAL A C 1
ATOM 603 O O . VAL A 1 77 ? 20.230 0.845 -8.719 1.00 96.50 77 VAL A O 1
ATOM 606 N N . GLY A 1 78 ? 21.392 0.469 -6.831 1.00 91.56 78 GLY A N 1
ATOM 607 C CA . GLY A 1 78 ? 22.721 0.746 -7.396 1.00 91.56 78 GLY A CA 1
ATOM 608 C C . GLY A 1 78 ? 22.945 2.187 -7.872 1.00 91.56 78 GLY A C 1
ATOM 609 O O . GLY A 1 78 ? 23.956 2.471 -8.514 1.00 91.56 78 GLY A O 1
ATOM 610 N N . PHE A 1 79 ? 22.017 3.101 -7.585 1.00 87.56 79 PHE A N 1
ATOM 611 C CA . PHE A 1 79 ? 22.011 4.467 -8.110 1.00 87.56 79 PHE A CA 1
ATOM 612 C C . PHE A 1 79 ? 23.167 5.313 -7.555 1.00 87.56 79 PHE A C 1
ATOM 614 O O . PHE A 1 79 ? 23.745 6.138 -8.257 1.00 87.56 79 PHE A O 1
ATOM 621 N N . GLU A 1 80 ? 23.571 5.042 -6.316 1.00 83.69 80 GLU A N 1
ATOM 622 C CA . GLU A 1 80 ? 24.703 5.659 -5.623 1.00 83.69 80 GLU A CA 1
ATOM 623 C C . GLU A 1 80 ? 26.055 5.447 -6.328 1.00 83.69 80 GLU A C 1
ATOM 625 O O . GLU A 1 80 ? 26.989 6.219 -6.121 1.00 83.69 80 GLU A O 1
ATOM 630 N N . HIS A 1 81 ? 26.158 4.441 -7.201 1.00 81.06 81 HIS A N 1
ATOM 631 C CA . HIS A 1 81 ? 27.379 4.118 -7.939 1.00 81.06 81 HIS A CA 1
ATOM 632 C C . HIS A 1 81 ? 27.479 4.819 -9.306 1.00 81.06 81 HIS A C 1
ATOM 634 O O . HIS A 1 81 ? 28.500 4.680 -9.977 1.00 81.06 81 HIS A O 1
ATOM 640 N N . LEU A 1 82 ? 26.450 5.565 -9.732 1.00 82.06 82 LEU A N 1
ATOM 641 C CA . LEU A 1 82 ? 26.417 6.217 -11.050 1.00 82.06 82 LEU A CA 1
ATOM 642 C C . LEU A 1 82 ? 27.257 7.498 -11.132 1.00 82.06 82 LEU A C 1
ATOM 644 O O . LEU A 1 82 ? 27.556 7.950 -12.233 1.00 82.06 82 LEU A O 1
ATOM 648 N N . GLY A 1 83 ? 27.636 8.087 -9.992 1.00 70.50 83 GLY A N 1
ATOM 649 C CA . GLY A 1 83 ? 28.515 9.261 -9.963 1.00 70.50 83 GLY A CA 1
ATOM 650 C C . GLY A 1 83 ? 27.946 10.495 -10.673 1.00 70.50 83 GLY A C 1
ATOM 651 O O . GLY A 1 83 ? 28.713 11.262 -11.251 1.00 70.50 83 GLY A O 1
ATOM 652 N N . LEU A 1 84 ? 26.621 10.684 -10.654 1.00 77.94 84 LEU A N 1
ATOM 653 C CA . LEU A 1 84 ? 25.978 11.888 -11.184 1.00 77.94 84 LEU A CA 1
ATOM 654 C C . LEU A 1 84 ? 26.395 13.096 -10.331 1.00 77.94 84 LEU A C 1
ATOM 656 O O . LEU A 1 84 ? 25.943 13.248 -9.201 1.00 77.94 84 LEU A O 1
ATOM 660 N N . ASP A 1 85 ? 27.292 13.933 -10.850 1.00 76.44 85 ASP A N 1
ATOM 661 C CA . ASP A 1 85 ? 27.603 15.230 -10.243 1.00 76.44 85 ASP A CA 1
ATOM 662 C C . ASP A 1 85 ? 26.528 16.285 -10.582 1.00 76.44 85 ASP A C 1
ATOM 664 O O . ASP A 1 85 ? 25.645 16.061 -11.412 1.00 76.44 85 ASP A O 1
ATOM 668 N N . ASN A 1 86 ? 26.630 17.475 -9.981 1.00 70.06 86 ASN A N 1
ATOM 669 C CA . ASN A 1 86 ? 25.665 18.568 -10.168 1.00 70.06 86 ASN A CA 1
ATOM 670 C C . ASN A 1 86 ? 25.420 18.956 -11.646 1.00 70.06 86 ASN A C 1
ATOM 672 O O . ASN A 1 86 ? 24.344 19.457 -11.974 1.00 70.06 86 ASN A O 1
ATOM 676 N N . GLY A 1 87 ? 26.406 18.771 -12.534 1.00 71.25 87 GLY A N 1
ATOM 677 C CA . GLY A 1 87 ? 26.263 19.059 -13.964 1.00 71.25 87 GLY A CA 1
ATOM 678 C C . GLY A 1 87 ? 25.492 17.959 -14.691 1.00 71.25 87 GLY A C 1
ATOM 679 O O . GLY A 1 87 ? 24.572 18.245 -15.463 1.00 71.25 87 GLY A O 1
ATOM 680 N N . HIS A 1 88 ? 25.813 16.699 -14.397 1.00 83.94 88 HIS A N 1
ATOM 681 C CA . HIS A 1 88 ? 25.109 15.545 -14.952 1.00 83.94 88 HIS A CA 1
ATOM 682 C C . HIS A 1 88 ? 23.671 15.430 -14.415 1.00 83.94 88 HIS A C 1
ATOM 684 O O . HIS A 1 88 ? 22.786 15.009 -15.157 1.00 83.94 88 HIS A O 1
ATOM 690 N N . GLU A 1 89 ? 23.393 15.865 -13.182 1.00 85.69 89 GLU A N 1
ATOM 691 C CA . GLU A 1 89 ? 22.041 15.870 -12.603 1.00 85.69 89 GLU A CA 1
ATOM 692 C C . GLU A 1 89 ? 21.047 16.738 -13.387 1.00 85.69 89 GLU A C 1
ATOM 694 O O . GLU A 1 89 ? 19.884 16.360 -13.550 1.00 85.69 89 GLU A O 1
ATOM 699 N N . HIS A 1 90 ? 21.474 17.910 -13.871 1.00 88.94 90 HIS A N 1
ATOM 700 C CA . HIS A 1 90 ? 20.593 18.785 -14.644 1.00 88.94 90 HIS A CA 1
ATOM 701 C C . HIS A 1 90 ? 20.213 18.137 -15.979 1.00 88.94 90 HIS A C 1
ATOM 703 O O . HIS A 1 90 ? 19.027 17.984 -16.269 1.00 88.94 90 HIS A O 1
ATOM 709 N N . ALA A 1 91 ? 21.213 17.677 -16.733 1.00 90.88 91 ALA A N 1
ATOM 710 C CA . ALA A 1 91 ? 21.008 16.991 -18.006 1.00 90.88 91 ALA A CA 1
ATOM 711 C C . ALA A 1 91 ? 20.203 15.687 -17.844 1.00 90.88 91 ALA A C 1
ATOM 713 O O . ALA A 1 91 ? 19.350 15.370 -18.673 1.00 90.88 91 ALA A O 1
ATOM 714 N N . HIS A 1 92 ? 20.412 14.946 -16.748 1.00 93.06 92 HIS A N 1
ATOM 715 C CA . HIS A 1 92 ? 19.627 13.749 -16.430 1.00 93.06 92 HIS A CA 1
ATOM 716 C C . HIS A 1 92 ? 18.158 14.099 -16.180 1.00 93.06 92 HIS A C 1
ATOM 718 O O . HIS A 1 92 ? 17.269 13.453 -16.730 1.00 93.06 92 HIS A O 1
ATOM 724 N N . ARG A 1 93 ? 17.882 15.181 -15.444 1.00 91.75 93 ARG A N 1
ATOM 725 C CA . ARG A 1 93 ? 16.511 15.653 -15.215 1.00 91.75 93 ARG A CA 1
ATOM 726 C C . ARG A 1 93 ? 15.822 16.093 -16.508 1.00 91.75 93 ARG A C 1
ATOM 728 O O . ARG A 1 93 ? 14.633 15.823 -16.672 1.00 91.75 93 ARG A O 1
ATOM 735 N N . GLU A 1 94 ? 16.542 16.731 -17.428 1.00 93.56 94 GLU A N 1
ATOM 736 C CA . GLU A 1 94 ? 16.013 17.062 -18.757 1.00 93.56 94 GLU A CA 1
ATOM 737 C C . GLU A 1 94 ? 15.712 15.805 -19.583 1.00 93.56 94 GLU A C 1
ATOM 739 O O . GLU A 1 94 ? 14.665 15.731 -20.230 1.00 93.56 94 GLU A O 1
ATOM 744 N N . LEU A 1 95 ? 16.569 14.781 -19.506 1.00 95.50 95 LEU A N 1
ATOM 745 C CA . LEU A 1 95 ? 16.312 13.487 -20.136 1.00 95.50 95 LEU A CA 1
ATOM 746 C C . LEU A 1 95 ? 15.059 12.806 -19.562 1.00 95.50 95 LEU A C 1
ATOM 748 O O . LEU A 1 95 ? 14.246 12.283 -20.328 1.00 95.50 95 LEU A O 1
ATOM 752 N N . LEU A 1 96 ? 14.859 12.843 -18.241 1.00 95.31 96 LEU A N 1
ATOM 753 C CA . LEU A 1 96 ? 13.629 12.349 -17.615 1.00 95.31 96 LEU A CA 1
ATOM 754 C C . LEU A 1 96 ? 12.407 13.170 -18.058 1.00 95.31 96 LEU A C 1
ATOM 756 O O . LEU A 1 96 ? 11.358 12.610 -18.363 1.00 95.31 96 LEU A O 1
ATOM 760 N N . GLY A 1 97 ? 12.536 14.494 -18.166 1.00 93.94 97 GLY A N 1
ATOM 761 C CA . GLY A 1 97 ? 11.485 15.356 -18.713 1.00 93.94 97 GLY A CA 1
ATOM 762 C C . GLY A 1 97 ? 11.107 14.980 -20.149 1.00 93.94 97 GLY A C 1
ATOM 763 O O . GLY A 1 97 ? 9.923 14.879 -20.472 1.00 93.94 97 GLY A O 1
ATOM 764 N N . TYR A 1 98 ? 12.099 14.691 -20.993 1.00 95.06 98 TYR A N 1
ATOM 765 C CA . TYR A 1 98 ? 11.865 14.165 -22.335 1.00 95.06 98 TYR A CA 1
ATOM 766 C C . TYR A 1 98 ? 11.150 12.812 -22.290 1.00 95.06 98 TYR A C 1
ATOM 768 O O . TYR A 1 98 ? 10.161 12.636 -22.999 1.00 95.06 98 TYR A O 1
ATOM 776 N N . ALA A 1 99 ? 11.578 11.881 -21.434 1.00 95.06 99 ALA A N 1
ATOM 777 C CA . ALA A 1 99 ? 10.936 10.576 -21.290 1.00 95.06 99 ALA A CA 1
ATOM 778 C C . ALA A 1 99 ? 9.455 10.676 -20.872 1.00 95.06 99 ALA A C 1
ATOM 780 O O . ALA A 1 99 ? 8.641 9.939 -21.421 1.00 95.06 99 ALA A O 1
ATOM 781 N N . MET A 1 100 ? 9.087 11.650 -20.024 1.00 93.44 100 MET A N 1
ATOM 782 C CA . MET A 1 100 ? 7.691 11.959 -19.645 1.00 93.44 100 MET A CA 1
ATOM 783 C C . MET A 1 100 ? 6.814 12.472 -20.807 1.00 93.44 100 MET A C 1
ATOM 785 O O . MET A 1 100 ? 5.620 12.716 -20.629 1.00 93.44 100 MET A O 1
ATOM 789 N N . SER A 1 101 ? 7.396 12.736 -21.979 1.00 91.94 101 SER A N 1
ATOM 790 C CA . SER A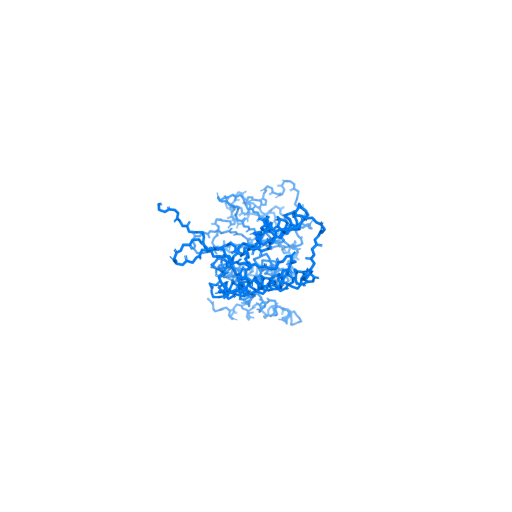 1 101 ? 6.654 13.120 -23.190 1.00 91.94 101 SER A CA 1
ATOM 791 C C . SER A 1 101 ? 6.523 11.972 -24.194 1.00 91.94 101 SER A C 1
ATOM 793 O O . SER A 1 101 ? 5.837 12.110 -25.207 1.00 91.94 101 SER A O 1
ATOM 795 N N . GLN A 1 102 ? 7.183 10.839 -23.936 1.00 93.31 102 GLN A N 1
ATOM 796 C CA . GLN A 1 102 ? 7.204 9.685 -24.831 1.00 93.31 102 GLN A CA 1
ATOM 797 C C . GLN A 1 102 ? 6.150 8.665 -24.415 1.00 93.31 102 GLN A C 1
ATOM 799 O O . GLN A 1 102 ? 5.927 8.464 -23.233 1.00 93.31 102 GLN A O 1
ATOM 804 N N . ASN A 1 103 ? 5.543 7.963 -25.372 1.00 90.38 103 ASN A N 1
ATOM 805 C CA . ASN A 1 103 ? 4.504 6.954 -25.094 1.00 90.38 103 ASN A CA 1
ATOM 806 C C . ASN A 1 103 ? 5.028 5.511 -25.100 1.00 90.38 103 ASN A C 1
ATOM 808 O O . ASN A 1 103 ? 4.245 4.565 -25.052 1.00 90.38 103 ASN A O 1
ATOM 812 N N . LYS A 1 104 ? 6.337 5.333 -25.284 1.00 92.25 104 LYS A N 1
ATOM 813 C CA . LYS A 1 104 ? 6.996 4.030 -25.374 1.00 92.25 104 LYS A CA 1
ATOM 814 C C . LYS A 1 104 ? 8.389 4.121 -24.797 1.00 92.25 104 LYS A C 1
ATOM 816 O O . LYS A 1 104 ? 9.011 5.183 -24.821 1.00 92.25 104 LYS A O 1
ATOM 821 N N . ALA A 1 105 ? 8.881 2.983 -24.355 1.00 94.62 105 ALA A N 1
ATOM 822 C CA . ALA A 1 105 ? 10.246 2.814 -23.938 1.00 94.62 105 ALA A CA 1
ATOM 823 C C . ALA A 1 105 ? 11.229 3.051 -25.087 1.00 94.62 105 ALA A C 1
ATOM 825 O O . ALA A 1 105 ? 10.946 2.781 -26.259 1.00 94.62 105 ALA A O 1
ATOM 826 N N . PHE A 1 106 ? 12.424 3.508 -24.733 1.00 94.19 106 PHE A N 1
ATOM 827 C CA . PHE A 1 106 ? 13.519 3.745 -25.665 1.00 94.19 106 PHE A CA 1
ATOM 828 C C . PHE A 1 106 ? 14.873 3.525 -24.986 1.00 94.19 106 PHE A C 1
ATOM 830 O O . PHE A 1 106 ? 14.973 3.410 -23.763 1.00 94.19 106 PHE A O 1
ATOM 837 N N . VAL A 1 107 ? 15.922 3.424 -25.804 1.00 93.50 107 VAL A N 1
ATOM 838 C CA . VAL A 1 107 ? 17.305 3.280 -25.337 1.00 93.50 107 VAL A CA 1
ATOM 839 C C . VAL A 1 107 ? 18.109 4.497 -25.752 1.00 93.50 107 VAL A C 1
ATOM 841 O O . VAL A 1 107 ? 18.109 4.865 -26.926 1.00 93.50 107 VAL A O 1
ATOM 844 N N . VAL A 1 108 ? 18.854 5.066 -24.811 1.00 94.38 108 VAL A N 1
ATOM 845 C CA . VAL A 1 108 ? 19.788 6.164 -25.061 1.00 94.38 108 VAL A CA 1
ATOM 846 C C . VAL A 1 108 ? 21.211 5.662 -24.880 1.00 94.38 108 VAL A C 1
ATOM 848 O O . VAL A 1 108 ? 21.543 5.000 -23.895 1.00 94.38 108 VAL A O 1
ATOM 851 N N . LYS A 1 109 ? 22.059 5.938 -25.871 1.00 93.12 109 LYS A N 1
ATOM 852 C CA . LYS A 1 109 ? 23.479 5.576 -25.816 1.00 93.12 109 LYS A CA 1
ATOM 853 C C . LYS A 1 109 ? 24.225 6.506 -24.850 1.00 93.12 109 LYS A C 1
ATOM 855 O O . LYS A 1 109 ? 23.737 7.610 -24.600 1.00 93.12 109 LYS A O 1
ATOM 860 N N . PRO A 1 110 ? 25.396 6.097 -24.343 1.00 93.06 110 PRO A N 1
ATOM 861 C CA . PRO A 1 110 ? 26.277 6.982 -23.587 1.00 93.06 110 PRO A CA 1
ATOM 862 C C . PRO A 1 110 ? 26.525 8.302 -24.320 1.00 93.06 110 PRO A C 1
ATOM 864 O O . PRO A 1 110 ? 26.738 8.287 -25.538 1.00 93.06 110 PRO A O 1
ATOM 867 N N . TYR A 1 111 ? 26.477 9.423 -23.599 1.00 93.19 111 TYR A N 1
ATOM 868 C CA . TYR A 1 111 ? 26.790 10.764 -24.122 1.00 93.19 111 TYR A CA 1
ATOM 869 C C . TYR A 1 111 ? 26.078 11.126 -25.435 1.00 93.19 111 TYR A C 1
ATOM 871 O O . TYR A 1 111 ? 26.643 11.781 -26.309 1.00 93.19 111 TYR A O 1
ATOM 879 N N . SER A 1 112 ? 24.851 10.637 -25.616 1.00 93.81 112 SER A N 1
ATOM 880 C CA . SER A 1 112 ? 24.101 10.762 -26.868 1.00 93.81 112 SER A CA 1
ATOM 881 C C . SER A 1 112 ? 22.678 11.247 -26.624 1.00 93.81 112 SER A C 1
ATOM 883 O O . SER A 1 112 ? 22.109 11.039 -25.552 1.00 93.81 112 SER A O 1
ATOM 885 N N . ALA A 1 113 ? 22.081 11.847 -27.649 1.00 93.94 113 ALA A N 1
ATOM 886 C CA . ALA A 1 113 ? 20.682 12.249 -27.643 1.00 93.94 113 ALA A CA 1
ATOM 887 C C . ALA A 1 113 ? 19.740 11.053 -27.916 1.00 93.94 113 ALA A C 1
ATOM 889 O O . ALA A 1 113 ? 20.117 10.129 -28.648 1.00 93.94 113 ALA A O 1
ATOM 890 N N . PRO A 1 114 ? 18.508 11.053 -27.367 1.00 91.69 114 PRO A N 1
ATOM 891 C CA . PRO A 1 114 ? 17.499 10.029 -27.652 1.00 91.69 114 PRO A CA 1
ATOM 892 C C . PRO A 1 114 ? 16.948 10.112 -29.087 1.00 91.69 114 PRO A C 1
ATOM 894 O O . PRO A 1 114 ? 16.462 9.115 -29.615 1.00 91.69 114 PRO A O 1
ATOM 897 N N . ALA A 1 115 ? 17.049 11.281 -29.729 1.00 90.12 115 ALA A N 1
ATOM 898 C CA . ALA A 1 115 ? 16.626 11.530 -31.105 1.00 90.12 115 ALA A CA 1
ATOM 899 C C . ALA A 1 115 ? 17.558 12.558 -31.785 1.00 90.12 115 ALA A C 1
ATOM 901 O O . ALA A 1 115 ? 18.168 13.357 -31.074 1.00 90.12 115 ALA A O 1
ATOM 902 N N . PRO A 1 116 ? 17.664 12.576 -33.132 1.00 85.88 116 PRO A N 1
ATOM 903 C CA . PRO A 1 116 ? 18.584 13.463 -33.857 1.00 85.88 116 PRO A CA 1
ATOM 904 C C . PRO A 1 116 ? 18.431 14.957 -33.541 1.00 85.88 116 PRO A C 1
ATOM 906 O O . PRO A 1 116 ? 19.435 15.649 -33.422 1.00 85.88 116 PRO A O 1
ATOM 909 N N . ASP A 1 117 ? 17.197 15.427 -33.344 1.00 85.81 117 ASP A N 1
ATOM 910 C CA . ASP A 1 117 ? 16.885 16.844 -33.095 1.00 85.81 117 ASP A CA 1
ATOM 911 C C . ASP A 1 117 ? 16.674 17.161 -31.603 1.00 85.81 117 ASP A C 1
ATOM 913 O O . ASP A 1 117 ? 16.158 18.217 -31.237 1.00 85.81 117 ASP A O 1
ATOM 917 N N . SER A 1 118 ? 17.023 16.226 -30.716 1.00 88.38 118 SER A N 1
ATOM 918 C CA . SER A 1 118 ? 16.848 16.408 -29.278 1.00 88.38 118 SER A CA 1
ATOM 919 C C . SER A 1 118 ? 17.984 17.242 -28.693 1.00 88.38 118 SER A C 1
ATOM 921 O O . SER A 1 118 ? 19.149 16.860 -28.773 1.00 88.38 118 SER A O 1
ATOM 923 N N . ALA A 1 119 ? 17.627 18.341 -28.028 1.00 86.69 119 ALA A N 1
ATOM 924 C CA . ALA A 1 119 ? 18.564 19.144 -27.242 1.00 86.69 119 ALA A CA 1
ATOM 925 C C . ALA A 1 119 ? 18.967 18.468 -25.917 1.00 86.69 119 ALA A C 1
ATOM 927 O O . ALA A 1 119 ? 19.952 18.868 -25.305 1.00 86.69 119 ALA A O 1
ATOM 928 N N . VAL A 1 120 ? 18.224 17.440 -25.484 1.00 92.56 120 VAL A N 1
ATOM 929 C CA . VAL A 1 120 ? 18.547 16.650 -24.290 1.00 92.56 120 VAL A CA 1
ATOM 930 C C . VAL A 1 120 ? 19.421 15.455 -24.653 1.00 92.56 120 VAL A C 1
ATOM 932 O O . VAL A 1 120 ? 19.293 14.890 -25.745 1.00 92.56 120 VAL A O 1
ATOM 935 N N . GLY A 1 121 ? 20.274 15.030 -23.724 1.00 92.06 121 GLY A N 1
ATOM 936 C CA . GLY A 1 121 ? 21.167 13.894 -23.915 1.00 92.06 121 GLY A CA 1
ATOM 937 C C . GLY A 1 121 ? 21.352 13.079 -22.648 1.00 92.06 121 GLY A C 1
ATOM 938 O O . GLY A 1 121 ? 21.119 13.557 -21.543 1.00 92.06 121 GLY A O 1
ATOM 939 N N . ASN A 1 122 ? 21.776 11.832 -22.820 1.00 94.62 122 ASN A N 1
ATOM 940 C CA . ASN A 1 122 ? 22.226 10.998 -21.719 1.00 94.62 122 ASN A CA 1
ATOM 941 C C . ASN A 1 122 ? 23.584 11.502 -21.216 1.00 94.62 122 ASN A C 1
ATOM 943 O O . ASN A 1 122 ? 24.561 11.409 -21.962 1.00 94.62 122 ASN A O 1
ATOM 947 N N . PRO A 1 123 ? 23.668 12.001 -19.972 1.00 93.38 123 PRO A N 1
ATOM 948 C CA . PRO A 1 123 ? 24.902 12.554 -19.430 1.00 93.38 123 PRO A CA 1
ATOM 949 C C . PRO A 1 123 ? 25.886 11.478 -18.954 1.00 93.38 123 PRO A C 1
ATOM 951 O O . PRO A 1 123 ? 26.984 11.809 -18.526 1.00 93.38 123 PRO A O 1
ATOM 954 N N . THR A 1 124 ? 25.507 10.200 -18.991 1.00 92.81 124 THR A N 1
ATOM 955 C CA . THR A 1 124 ? 26.297 9.108 -18.414 1.00 92.81 124 THR A CA 1
ATOM 956 C C . THR A 1 124 ? 27.095 8.337 -19.460 1.00 92.81 124 THR A C 1
ATOM 958 O O . THR A 1 124 ? 26.815 8.383 -20.663 1.00 92.81 124 THR A O 1
ATOM 961 N N . ASP A 1 125 ? 28.060 7.557 -18.976 1.00 92.00 125 ASP A N 1
ATOM 962 C CA . ASP A 1 125 ? 28.802 6.568 -19.759 1.00 92.00 125 ASP A CA 1
ATOM 963 C C . ASP A 1 125 ? 27.993 5.288 -20.042 1.00 92.00 125 ASP A C 1
ATOM 965 O O . ASP A 1 125 ? 28.476 4.376 -20.714 1.00 92.00 125 ASP A O 1
ATOM 969 N N . SER A 1 126 ? 26.766 5.205 -19.529 1.00 92.50 126 SER A N 1
ATOM 970 C CA . SER A 1 126 ? 25.965 3.991 -19.496 1.00 92.50 126 SER A CA 1
ATOM 971 C C . SER A 1 126 ? 24.875 4.009 -20.556 1.00 92.50 126 SER A C 1
ATOM 973 O O . SER A 1 126 ? 24.308 5.050 -20.877 1.00 92.50 126 SER A O 1
ATOM 975 N N . PHE A 1 127 ? 24.543 2.845 -21.114 1.00 93.06 127 PHE A N 1
ATOM 976 C CA . PHE A 1 127 ? 23.306 2.727 -21.889 1.00 93.06 127 PHE A CA 1
ATOM 977 C C . PHE A 1 127 ? 22.119 2.826 -20.937 1.00 93.06 127 PHE A C 1
ATOM 979 O O . PHE A 1 127 ? 22.061 2.071 -19.968 1.00 93.06 127 PHE A O 1
ATOM 986 N N . VAL A 1 128 ? 21.168 3.707 -21.236 1.00 94.56 128 VAL A N 1
ATOM 987 C CA . VAL A 1 128 ? 19.973 3.895 -20.407 1.00 94.56 128 VAL A CA 1
ATOM 988 C C . VAL A 1 128 ? 18.759 3.382 -21.163 1.00 94.56 128 VAL A C 1
ATOM 990 O O . VAL A 1 128 ? 18.507 3.800 -22.293 1.00 94.56 128 VAL A O 1
ATOM 993 N N . VAL A 1 129 ? 18.019 2.457 -20.556 1.00 95.50 129 VAL A N 1
ATOM 994 C CA . VAL A 1 129 ? 16.695 2.032 -21.021 1.00 95.50 129 VAL A CA 1
ATOM 995 C C . VAL A 1 129 ? 15.669 2.758 -20.168 1.00 95.50 129 VAL A C 1
ATOM 997 O O . VAL A 1 129 ? 15.705 2.639 -18.947 1.00 95.50 129 VAL A O 1
ATOM 1000 N N . VAL A 1 130 ? 14.771 3.505 -20.799 1.00 96.69 130 VAL A N 1
ATOM 1001 C CA . VAL A 1 130 ? 13.769 4.319 -20.103 1.00 96.69 130 VAL A CA 1
ATOM 1002 C C . VAL A 1 130 ? 12.389 3.948 -20.615 1.00 96.69 130 VAL A C 1
ATOM 1004 O O . VAL A 1 130 ? 12.239 3.723 -21.814 1.00 96.69 130 VAL A O 1
ATOM 1007 N N . ALA A 1 131 ? 11.396 3.887 -19.731 1.00 96.81 131 ALA A N 1
ATOM 1008 C CA . ALA A 1 131 ? 10.000 3.653 -20.081 1.00 96.81 131 ALA A CA 1
ATOM 1009 C C . ALA A 1 131 ? 9.052 4.554 -19.274 1.00 96.81 131 ALA A C 1
ATOM 1011 O O . ALA A 1 131 ? 9.232 4.678 -18.059 1.00 96.81 131 ALA A O 1
ATOM 1012 N N . PRO A 1 132 ? 8.040 5.159 -19.921 1.00 95.94 132 PRO A N 1
ATOM 1013 C CA . PRO A 1 132 ? 7.008 5.921 -19.229 1.00 95.94 132 PRO A CA 1
ATOM 1014 C C . PRO A 1 132 ? 6.072 4.987 -18.450 1.00 95.94 132 PRO A C 1
ATOM 1016 O O . PRO A 1 132 ? 5.782 3.873 -18.883 1.00 95.94 132 PRO A O 1
ATOM 1019 N N . ILE A 1 133 ? 5.579 5.463 -17.312 1.00 95.25 133 ILE A N 1
ATOM 1020 C CA . ILE A 1 133 ? 4.515 4.845 -16.517 1.00 95.25 133 ILE A CA 1
ATOM 1021 C C . ILE A 1 133 ? 3.269 5.700 -16.717 1.00 95.25 133 ILE A C 1
ATOM 1023 O O . ILE A 1 133 ? 3.285 6.887 -16.393 1.00 95.25 133 ILE A O 1
ATOM 1027 N N . ASP A 1 134 ? 2.184 5.110 -17.202 1.00 90.06 134 ASP A N 1
ATOM 1028 C CA . ASP A 1 134 ? 0.901 5.790 -17.380 1.00 90.06 134 ASP A CA 1
ATOM 1029 C C . ASP A 1 134 ? -0.263 5.000 -16.764 1.00 90.06 134 ASP A C 1
ATOM 1031 O O . ASP A 1 134 ? -0.112 3.851 -16.344 1.00 90.06 134 ASP A O 1
ATOM 1035 N N . ASN A 1 135 ? -1.424 5.648 -16.674 1.00 82.50 135 ASN A N 1
ATOM 1036 C CA . ASN A 1 135 ? -2.701 5.018 -16.318 1.00 82.50 135 ASN A CA 1
ATOM 1037 C C . ASN A 1 135 ? -3.707 5.043 -17.486 1.00 82.50 135 ASN A C 1
ATOM 1039 O O . ASN A 1 135 ? -4.918 5.091 -17.271 1.00 82.50 135 ASN A O 1
ATOM 1043 N N . GLY A 1 136 ? -3.218 5.121 -18.726 1.00 77.00 136 GLY A N 1
ATOM 1044 C CA . GLY A 1 136 ? -4.026 5.311 -19.931 1.00 77.00 136 GLY A CA 1
ATOM 1045 C C . GLY A 1 136 ? -4.558 6.733 -20.162 1.00 77.00 136 GLY A C 1
ATOM 1046 O O . GLY A 1 136 ? -4.959 7.038 -21.285 1.00 77.00 136 GLY A O 1
ATOM 1047 N N . THR A 1 137 ? -4.546 7.617 -19.156 1.00 76.88 137 THR A N 1
ATOM 1048 C CA . THR A 1 137 ? -5.005 9.018 -19.288 1.00 76.88 137 THR A CA 1
ATOM 1049 C C . THR A 1 137 ? -3.915 10.053 -19.031 1.00 76.88 137 THR A C 1
ATOM 1051 O O . THR A 1 137 ? -3.899 11.101 -19.674 1.00 76.88 137 THR A O 1
ATOM 1054 N N . GLU A 1 138 ? -2.977 9.754 -18.136 1.00 84.56 138 GLU A N 1
ATOM 1055 C CA . GLU A 1 138 ? -1.867 10.623 -17.768 1.00 84.56 138 GLU A CA 1
ATOM 1056 C C . GLU A 1 138 ? -0.589 9.799 -17.574 1.00 84.56 138 GLU A C 1
ATOM 1058 O O . GLU A 1 138 ? -0.630 8.659 -17.105 1.00 84.56 138 GLU A O 1
ATOM 1063 N N . GLN A 1 139 ? 0.558 10.404 -17.897 1.00 89.25 139 GLN A N 1
ATOM 1064 C CA . GLN A 1 139 ? 1.861 9.883 -17.496 1.00 89.25 139 GLN A CA 1
ATOM 1065 C C . GLN A 1 139 ? 2.150 10.204 -16.030 1.00 89.25 139 GLN A C 1
ATOM 1067 O O . GLN A 1 139 ? 2.306 11.364 -15.641 1.00 89.25 139 GLN A O 1
ATOM 1072 N N . LEU A 1 140 ? 2.260 9.150 -15.233 1.00 91.25 140 LEU A N 1
ATOM 1073 C CA . LEU A 1 140 ? 2.463 9.195 -13.793 1.00 91.25 140 LEU A CA 1
ATOM 1074 C C . LEU A 1 140 ? 3.941 9.256 -13.405 1.00 91.25 140 LEU A C 1
ATOM 1076 O O . LEU A 1 140 ? 4.280 9.800 -12.352 1.00 91.25 140 LEU A O 1
ATOM 1080 N N . GLY A 1 141 ? 4.823 8.680 -14.221 1.00 95.19 141 GLY A N 1
ATOM 1081 C CA . GLY A 1 141 ? 6.209 8.469 -13.830 1.00 95.19 141 GLY A CA 1
ATOM 1082 C C . GLY A 1 141 ? 7.066 7.804 -14.896 1.00 95.19 141 GLY A C 1
ATOM 1083 O O . GLY A 1 141 ? 6.657 7.678 -16.046 1.00 95.19 141 GLY A O 1
ATOM 1084 N N . ILE A 1 142 ? 8.261 7.372 -14.496 1.00 97.56 142 ILE A N 1
ATOM 1085 C CA . ILE A 1 142 ? 9.266 6.734 -15.352 1.00 97.56 142 ILE A CA 1
ATOM 1086 C C . ILE A 1 142 ? 9.922 5.569 -14.615 1.00 97.56 142 ILE A C 1
ATOM 1088 O O . ILE A 1 142 ? 10.236 5.677 -13.431 1.00 97.56 142 ILE A O 1
ATOM 1092 N N . VAL A 1 143 ? 10.211 4.497 -15.350 1.00 98.06 143 VAL A N 1
ATOM 1093 C CA . VAL A 1 143 ? 11.221 3.500 -14.977 1.00 98.06 143 VAL A CA 1
ATOM 1094 C C . VAL A 1 143 ? 12.468 3.729 -15.818 1.00 98.06 143 VAL A C 1
ATOM 1096 O O . VAL A 1 143 ? 12.377 3.815 -17.043 1.00 98.06 143 VAL A O 1
ATOM 1099 N N . GLU A 1 144 ? 13.635 3.774 -15.184 1.00 97.25 144 GLU A N 1
ATOM 1100 C CA . GLU A 1 144 ? 14.922 3.802 -15.876 1.00 97.25 144 GLU A CA 1
ATOM 1101 C C . GLU A 1 144 ? 15.865 2.706 -15.375 1.00 97.25 144 GLU A C 1
ATOM 1103 O O . GLU A 1 144 ? 15.895 2.371 -14.190 1.00 97.25 144 GLU A O 1
ATOM 1108 N N . LEU A 1 145 ? 16.642 2.142 -16.298 1.00 96.81 145 LEU A N 1
ATOM 1109 C CA . LEU A 1 145 ? 17.644 1.113 -16.040 1.00 96.81 145 LEU A CA 1
ATOM 1110 C C . LEU A 1 145 ? 18.949 1.486 -16.745 1.00 96.81 145 LEU A C 1
ATOM 1112 O O . LEU A 1 145 ? 18.970 1.706 -17.958 1.00 96.81 145 LEU A O 1
ATOM 1116 N N . PHE A 1 146 ? 20.049 1.484 -16.001 1.00 95.44 146 PHE A N 1
ATOM 1117 C CA . PHE A 1 146 ? 21.397 1.721 -16.508 1.00 95.44 146 PHE A CA 1
ATOM 1118 C C . PHE A 1 146 ? 22.061 0.375 -16.771 1.00 95.44 146 PHE A C 1
ATOM 1120 O O . PHE A 1 146 ? 22.189 -0.443 -15.868 1.00 95.44 146 PHE A O 1
ATOM 1127 N N . LEU A 1 147 ? 22.486 0.109 -18.003 1.00 92.50 147 LEU A N 1
ATOM 1128 C CA . LEU A 1 147 ? 23.098 -1.172 -18.379 1.00 92.50 147 LEU A CA 1
ATOM 1129 C C . LEU A 1 147 ? 24.632 -1.168 -18.265 1.00 92.50 147 LEU A C 1
ATOM 1131 O O . LEU A 1 147 ? 25.270 -2.183 -18.552 1.00 92.50 147 LEU A O 1
ATOM 1135 N N . GLY A 1 148 ? 25.222 -0.035 -17.883 1.00 90.94 148 GLY A N 1
ATOM 1136 C CA . GLY A 1 148 ? 26.663 0.194 -17.894 1.00 90.94 148 GLY A CA 1
ATOM 1137 C C . GLY A 1 148 ? 27.225 0.553 -19.282 1.00 90.94 148 GLY A C 1
ATOM 1138 O O . GLY A 1 148 ? 26.510 0.480 -20.291 1.00 90.94 148 GLY A O 1
ATOM 1139 N N . PRO A 1 149 ? 28.521 0.909 -19.360 1.00 87.81 149 PRO A N 1
ATOM 1140 C CA . PRO A 1 149 ? 29.205 1.254 -20.614 1.00 87.81 149 PRO A CA 1
ATOM 1141 C C . PRO A 1 149 ? 29.410 0.046 -21.537 1.00 87.81 149 PRO A C 1
ATOM 1143 O O . PRO A 1 149 ? 29.460 0.170 -22.762 1.00 87.81 149 PRO A O 1
ATOM 1146 N N . THR A 1 150 ? 29.508 -1.152 -20.955 1.00 87.00 150 THR A N 1
ATOM 1147 C CA . THR A 1 150 ? 29.669 -2.428 -21.666 1.00 87.00 150 THR A CA 1
ATOM 1148 C C . THR A 1 150 ? 28.579 -3.402 -21.226 1.00 87.00 150 THR A C 1
ATOM 1150 O O . THR A 1 150 ? 28.809 -4.285 -20.394 1.00 87.00 150 THR A O 1
ATOM 1153 N N . PRO A 1 151 ? 27.356 -3.254 -21.760 1.00 83.50 151 PRO A N 1
ATOM 1154 C CA . PRO A 1 151 ? 26.218 -3.967 -21.223 1.00 83.50 151 PRO A CA 1
ATOM 1155 C C . PRO A 1 151 ? 26.394 -5.474 -21.432 1.00 83.50 151 PRO A C 1
ATOM 1157 O O . PRO A 1 151 ? 26.740 -5.959 -22.517 1.00 83.50 151 PRO A O 1
ATOM 1160 N N . ARG A 1 152 ? 26.157 -6.252 -20.367 1.00 79.56 152 ARG A N 1
ATOM 1161 C CA . ARG A 1 152 ? 26.268 -7.727 -20.398 1.00 79.56 152 ARG A CA 1
ATOM 1162 C C . ARG A 1 152 ? 25.280 -8.364 -21.383 1.00 79.56 152 ARG A C 1
ATOM 1164 O O . ARG A 1 152 ? 25.432 -9.525 -21.762 1.00 79.56 152 ARG A O 1
ATOM 1171 N N . ARG A 1 153 ? 24.270 -7.591 -21.763 1.00 75.62 153 ARG A N 1
ATOM 1172 C CA . ARG A 1 153 ? 23.014 -7.945 -22.406 1.00 75.62 153 ARG A CA 1
ATOM 1173 C C . ARG A 1 153 ? 22.649 -6.793 -23.355 1.00 75.62 153 ARG A C 1
ATOM 1175 O O . ARG A 1 153 ? 22.836 -5.646 -22.984 1.00 75.62 153 ARG A O 1
ATOM 1182 N N . GLY A 1 154 ? 22.196 -7.061 -24.582 1.00 71.50 154 GLY A N 1
ATOM 1183 C CA . GLY A 1 154 ? 21.925 -5.978 -25.544 1.00 71.50 154 GLY A CA 1
ATOM 1184 C C . GLY A 1 154 ? 23.174 -5.406 -26.226 1.00 71.50 154 GLY A C 1
ATOM 1185 O O . GLY A 1 154 ? 23.341 -4.191 -26.302 1.00 71.50 154 GLY A O 1
ATOM 1186 N N . LYS A 1 155 ? 24.083 -6.268 -26.704 1.00 74.56 155 LYS A N 1
ATOM 1187 C CA . LYS A 1 155 ? 25.366 -5.834 -27.293 1.00 74.56 155 LYS A CA 1
ATOM 1188 C C . LYS A 1 155 ? 25.192 -5.254 -28.699 1.00 74.56 155 LYS A C 1
ATOM 1190 O O . LYS A 1 155 ? 25.929 -4.352 -29.097 1.00 74.56 155 LYS A O 1
ATOM 1195 N N . THR A 1 156 ? 24.213 -5.757 -29.447 1.00 79.75 156 THR A N 1
ATOM 1196 C CA . THR A 1 156 ? 23.891 -5.300 -30.810 1.00 79.75 156 THR A CA 1
ATOM 1197 C C . THR A 1 156 ? 22.827 -4.197 -30.811 1.00 79.75 156 THR A C 1
ATOM 1199 O O . THR A 1 156 ? 22.173 -3.927 -29.802 1.00 79.75 156 THR A O 1
ATOM 1202 N N . ILE A 1 157 ? 22.667 -3.487 -31.933 1.00 74.19 157 ILE A N 1
ATOM 1203 C CA . ILE A 1 157 ? 21.626 -2.450 -32.072 1.00 74.19 157 ILE A CA 1
ATOM 1204 C C . ILE A 1 157 ? 20.235 -3.097 -32.060 1.00 74.19 157 ILE A C 1
ATOM 1206 O O . ILE A 1 157 ? 19.333 -2.619 -31.374 1.00 74.19 157 ILE A O 1
ATOM 1210 N N . GLU A 1 158 ? 20.086 -4.227 -32.746 1.00 75.25 158 GLU A N 1
ATOM 1211 C CA . GLU A 1 158 ? 18.848 -4.997 -32.823 1.00 75.25 158 GLU A CA 1
ATOM 1212 C C . GLU A 1 158 ? 18.415 -5.494 -31.444 1.00 75.25 158 GLU A C 1
ATOM 1214 O O . GLU A 1 158 ? 17.231 -5.451 -31.113 1.00 75.25 158 GLU A O 1
ATOM 1219 N N . GLU A 1 159 ? 19.361 -5.943 -30.614 1.00 75.19 159 GLU A N 1
ATOM 1220 C CA . GLU A 1 159 ? 19.054 -6.333 -29.240 1.00 75.19 159 GLU A CA 1
ATOM 1221 C C . GLU A 1 159 ? 18.663 -5.128 -28.383 1.00 75.19 159 GLU A C 1
ATOM 1223 O O . GLU A 1 159 ? 17.703 -5.232 -27.630 1.00 75.19 159 GLU A O 1
ATOM 1228 N N . ARG A 1 160 ? 19.315 -3.969 -28.527 1.00 75.44 160 ARG A N 1
ATOM 1229 C CA . ARG A 1 160 ? 18.948 -2.760 -27.763 1.00 75.44 160 ARG A CA 1
ATOM 1230 C C . ARG A 1 160 ? 17.522 -2.290 -28.048 1.00 75.44 160 ARG A C 1
ATOM 1232 O O . ARG A 1 160 ? 16.778 -2.024 -27.109 1.00 75.44 160 ARG A O 1
ATOM 1239 N N . ASN A 1 161 ? 17.089 -2.283 -29.308 1.00 77.06 161 ASN A N 1
ATOM 1240 C CA . ASN A 1 161 ? 15.703 -1.931 -29.649 1.00 77.06 161 ASN A CA 1
ATOM 1241 C C . ASN A 1 161 ? 14.685 -2.897 -29.020 1.00 77.06 161 ASN A C 1
ATOM 1243 O O . ASN A 1 161 ? 13.596 -2.494 -28.615 1.00 77.06 161 ASN A O 1
ATOM 1247 N N . ARG A 1 162 ? 15.050 -4.173 -28.873 1.00 79.44 162 ARG A N 1
ATOM 1248 C CA . ARG A 1 162 ? 14.205 -5.165 -28.195 1.00 79.44 162 ARG A CA 1
ATOM 1249 C C . ARG A 1 162 ? 14.153 -4.958 -26.686 1.00 79.44 162 ARG A C 1
ATOM 1251 O O . ARG A 1 162 ? 13.156 -5.324 -26.082 1.00 79.44 162 ARG A O 1
ATOM 1258 N N . TYR A 1 163 ? 15.187 -4.375 -26.083 1.00 82.88 163 TYR A N 1
ATOM 1259 C CA . TYR A 1 163 ? 15.216 -4.079 -24.647 1.00 82.88 163 TYR A CA 1
ATOM 1260 C C . TYR A 1 163 ? 14.220 -2.973 -24.308 1.00 82.88 163 TYR A C 1
ATOM 1262 O O . TYR A 1 163 ? 13.486 -3.107 -23.339 1.00 82.88 163 TYR A O 1
ATOM 1270 N N . ALA A 1 164 ? 14.093 -1.957 -25.165 1.00 87.75 164 ALA A N 1
ATOM 1271 C CA . ALA A 1 164 ? 12.994 -1.001 -25.063 1.00 87.75 164 ALA A CA 1
ATOM 1272 C C . ALA A 1 164 ? 11.627 -1.707 -25.141 1.00 87.75 164 ALA A C 1
ATOM 1274 O O . ALA A 1 164 ? 10.830 -1.611 -24.214 1.00 87.75 164 ALA A O 1
ATOM 1275 N N . MET A 1 165 ? 11.384 -2.516 -26.180 1.00 87.62 165 MET A N 1
ATOM 1276 C CA . MET A 1 165 ? 10.122 -3.269 -26.308 1.00 87.62 165 MET A CA 1
ATOM 1277 C C . MET A 1 165 ? 9.839 -4.191 -25.112 1.00 87.62 165 MET A C 1
ATOM 1279 O O . MET A 1 165 ? 8.683 -4.447 -24.773 1.00 87.62 165 MET A O 1
ATOM 1283 N N . TRP A 1 166 ? 10.889 -4.731 -24.497 1.00 86.62 166 TRP A N 1
ATOM 1284 C CA . TRP A 1 166 ? 10.767 -5.593 -23.336 1.00 86.62 166 TRP A CA 1
ATOM 1285 C C . TRP A 1 166 ? 10.423 -4.806 -22.077 1.00 86.62 166 TRP A C 1
ATOM 1287 O O . TRP A 1 166 ? 9.574 -5.251 -21.310 1.00 86.62 166 TRP A O 1
ATOM 1297 N N . LEU A 1 167 ? 11.016 -3.629 -21.877 1.00 92.56 167 LEU A N 1
ATOM 1298 C CA . LEU A 1 167 ? 10.674 -2.777 -20.743 1.00 92.56 167 LEU A CA 1
ATOM 1299 C C . LEU A 1 167 ? 9.229 -2.293 -20.872 1.00 92.56 167 LEU A C 1
ATOM 1301 O O . LEU A 1 167 ? 8.487 -2.402 -19.905 1.00 92.56 167 LEU A O 1
ATOM 1305 N N . ASP A 1 168 ? 8.796 -1.923 -22.080 1.00 91.94 168 ASP A N 1
ATOM 1306 C CA . ASP A 1 168 ? 7.386 -1.648 -22.404 1.00 91.94 168 ASP A CA 1
ATOM 1307 C C . ASP A 1 168 ? 6.456 -2.791 -21.973 1.00 91.94 168 ASP A C 1
ATOM 1309 O O . ASP A 1 168 ? 5.363 -2.565 -21.460 1.00 91.94 168 ASP A O 1
ATOM 1313 N N . HIS A 1 169 ? 6.868 -4.043 -22.194 1.00 91.44 169 HIS A N 1
ATOM 1314 C CA . HIS A 1 169 ? 6.084 -5.210 -21.789 1.00 91.44 169 HIS A CA 1
ATOM 1315 C C . HIS A 1 169 ? 6.032 -5.370 -20.265 1.00 91.44 169 HIS A C 1
ATOM 1317 O O . HIS A 1 169 ? 4.960 -5.628 -19.722 1.00 91.44 169 HIS A O 1
ATOM 1323 N N . LEU A 1 170 ? 7.160 -5.210 -19.569 1.00 94.50 170 LEU A N 1
ATOM 1324 C CA . LEU A 1 170 ? 7.220 -5.359 -18.111 1.00 94.50 170 LEU A CA 1
ATOM 1325 C C . LEU A 1 170 ? 6.500 -4.223 -17.378 1.00 94.50 170 LEU A C 1
ATOM 1327 O O . LEU A 1 170 ? 5.799 -4.482 -16.402 1.00 94.50 170 LEU A O 1
ATOM 1331 N N . VAL A 1 171 ? 6.613 -2.989 -17.873 1.00 95.56 171 VAL A N 1
ATOM 1332 C CA . VAL A 1 171 ? 5.969 -1.810 -17.279 1.00 95.56 171 VAL A CA 1
ATOM 1333 C C . VAL A 1 171 ? 4.446 -1.921 -17.295 1.00 95.56 171 VAL A C 1
ATOM 1335 O O . VAL A 1 171 ? 3.797 -1.365 -16.422 1.00 95.56 171 VAL A O 1
ATOM 1338 N N . ARG A 1 172 ? 3.841 -2.740 -18.165 1.00 93.94 172 ARG A N 1
ATOM 1339 C CA . ARG A 1 172 ? 2.397 -3.025 -18.068 1.00 93.94 172 ARG A CA 1
ATOM 1340 C C . ARG A 1 172 ? 2.009 -3.687 -16.749 1.00 93.94 172 ARG A C 1
ATOM 1342 O O . ARG A 1 172 ? 0.953 -3.373 -16.211 1.00 93.94 172 ARG A O 1
ATOM 1349 N N . TYR A 1 173 ? 2.849 -4.577 -16.220 1.00 95.56 173 TYR A N 1
ATOM 1350 C CA . TYR A 1 173 ? 2.615 -5.168 -14.902 1.00 95.56 173 TYR A CA 1
ATOM 1351 C C . TYR A 1 173 ? 2.828 -4.131 -13.797 1.00 95.56 173 TYR A C 1
ATOM 1353 O O . TYR A 1 173 ? 2.052 -4.093 -12.846 1.00 95.56 173 TYR A O 1
ATOM 1361 N N . LEU A 1 174 ? 3.810 -3.236 -13.953 1.00 95.81 174 LEU A N 1
ATOM 1362 C CA . LEU A 1 174 ? 3.979 -2.100 -13.047 1.00 95.81 174 LEU A CA 1
ATOM 1363 C C . LEU A 1 174 ? 2.719 -1.224 -13.015 1.00 95.81 174 LEU A C 1
ATOM 1365 O O . LEU A 1 174 ? 2.150 -1.035 -11.946 1.00 95.81 174 LEU A O 1
ATOM 1369 N N . CYS A 1 175 ? 2.242 -0.760 -14.173 1.00 93.62 175 CYS A N 1
ATOM 1370 C CA . CYS A 1 175 ? 1.020 0.035 -14.305 1.00 93.62 175 CYS A CA 1
ATOM 1371 C C . CYS A 1 175 ? -0.187 -0.675 -13.685 1.00 93.62 175 CYS A C 1
ATOM 1373 O O . CYS A 1 175 ? -0.906 -0.063 -12.905 1.00 93.62 175 CYS A O 1
ATOM 1375 N N . GLN A 1 176 ? -0.367 -1.974 -13.951 1.00 91.75 176 GLN A N 1
ATOM 1376 C CA . GLN A 1 176 ? -1.446 -2.763 -13.354 1.00 91.75 176 GLN A CA 1
ATOM 1377 C C . GLN A 1 176 ? -1.336 -2.831 -11.824 1.00 91.75 176 GLN A C 1
ATOM 1379 O O . GLN A 1 176 ? -2.336 -2.690 -11.129 1.00 91.75 176 GLN A O 1
ATOM 1384 N N . GLY A 1 177 ? -0.143 -3.065 -11.273 1.00 91.44 177 GLY A N 1
ATOM 1385 C CA . GLY A 1 177 ? 0.039 -3.162 -9.824 1.00 91.44 177 GLY A CA 1
ATOM 1386 C C . GLY A 1 177 ? -0.070 -1.814 -9.108 1.00 91.44 177 GLY A C 1
ATOM 1387 O O . GLY A 1 177 ? -0.605 -1.771 -7.999 1.00 91.44 177 GLY A O 1
ATOM 1388 N N . VAL A 1 178 ? 0.359 -0.724 -9.760 1.00 89.81 178 VAL A N 1
ATOM 1389 C CA . VAL A 1 178 ? 0.098 0.660 -9.338 1.00 89.81 178 VAL A CA 1
ATOM 1390 C C . VAL A 1 178 ? -1.408 0.902 -9.338 1.00 89.81 178 VAL A C 1
ATOM 1392 O O . VAL A 1 178 ? -1.966 1.241 -8.301 1.00 89.81 178 VAL A O 1
ATOM 1395 N N . GLU A 1 179 ? -2.095 0.650 -10.451 1.00 86.81 179 GLU A N 1
ATOM 1396 C CA . GLU A 1 179 ? -3.544 0.818 -10.569 1.00 86.81 179 GLU A CA 1
ATOM 1397 C C . GLU A 1 179 ? -4.298 0.001 -9.515 1.00 86.81 179 GLU A C 1
ATOM 1399 O O . GLU A 1 179 ? -5.157 0.549 -8.840 1.00 86.81 179 GLU A O 1
ATOM 1404 N N . LEU A 1 180 ? -3.945 -1.263 -9.275 1.00 85.75 180 LEU A N 1
ATOM 1405 C CA . LEU A 1 180 ? -4.583 -2.087 -8.241 1.00 85.75 180 LEU A CA 1
ATOM 1406 C C . LEU A 1 180 ? -4.408 -1.523 -6.827 1.00 85.75 180 LEU A C 1
ATOM 1408 O O . LEU A 1 180 ? -5.294 -1.698 -5.998 1.00 85.75 180 LEU A O 1
ATOM 1412 N N . ARG A 1 181 ? -3.304 -0.829 -6.541 1.00 82.38 181 ARG A N 1
ATOM 1413 C CA . ARG A 1 181 ? -3.041 -0.210 -5.230 1.00 82.38 181 ARG A CA 1
ATOM 1414 C C . ARG A 1 181 ? -3.648 1.193 -5.113 1.00 82.38 181 ARG A C 1
ATOM 1416 O O . ARG A 1 181 ? -4.095 1.582 -4.036 1.00 82.38 181 ARG A O 1
ATOM 1423 N N . PHE A 1 182 ? -3.751 1.925 -6.221 1.00 73.06 182 PHE A N 1
ATOM 1424 C CA . PHE A 1 182 ? -4.426 3.224 -6.293 1.00 73.06 182 PHE A CA 1
ATOM 1425 C C . PHE A 1 182 ? -5.962 3.083 -6.352 1.00 73.06 182 PHE A C 1
ATOM 1427 O O . PHE A 1 182 ? -6.656 3.741 -5.585 1.00 73.06 182 PHE A O 1
ATOM 1434 N N . LEU A 1 183 ? -6.515 2.177 -7.165 1.00 57.47 183 LEU A N 1
ATOM 1435 C CA . LEU A 1 183 ? -7.931 1.767 -7.128 1.00 57.47 183 LEU A CA 1
ATOM 1436 C C . LEU A 1 183 ? -8.253 0.991 -5.841 1.00 57.47 183 LEU A C 1
ATOM 1438 O O . LEU A 1 183 ? -9.340 1.135 -5.283 1.00 57.47 183 LEU A O 1
ATOM 1442 N N . GLY A 1 184 ? -7.288 0.227 -5.320 1.00 48.16 184 GLY A N 1
ATOM 1443 C CA . GLY A 1 184 ? -7.335 -0.419 -4.004 1.00 48.16 184 GLY A CA 1
ATOM 1444 C C . GLY A 1 184 ? -7.216 0.542 -2.818 1.00 48.16 184 GLY A C 1
ATOM 1445 O O . GLY A 1 184 ? -7.326 0.106 -1.675 1.00 48.16 184 GLY A O 1
ATOM 1446 N N . SER A 1 185 ? -7.076 1.853 -3.060 1.00 47.38 185 SER A N 1
ATOM 1447 C CA . SER A 1 185 ? -7.269 2.885 -2.029 1.00 47.38 185 SER A CA 1
ATOM 1448 C C . SER A 1 185 ? -8.743 3.062 -1.621 1.00 47.38 185 SER A C 1
ATOM 1450 O O . SER A 1 185 ? -9.045 3.856 -0.733 1.00 47.38 185 SER A O 1
ATOM 1452 N N . ALA A 1 186 ? -9.669 2.276 -2.180 1.00 50.22 186 ALA A N 1
ATOM 1453 C CA . ALA A 1 186 ? -10.843 1.835 -1.438 1.00 50.22 186 ALA A CA 1
ATOM 1454 C C . ALA A 1 186 ? -10.479 0.536 -0.705 1.00 50.22 186 ALA A C 1
ATOM 1456 O O . ALA A 1 186 ? -10.563 -0.548 -1.284 1.00 50.22 186 ALA A O 1
ATOM 1457 N N . ALA A 1 187 ? -10.077 0.629 0.569 1.00 52.19 187 ALA A N 1
ATOM 1458 C CA . ALA A 1 187 ? -9.994 -0.553 1.425 1.00 52.19 187 ALA A CA 1
ATOM 1459 C C . ALA A 1 187 ? -11.293 -1.366 1.242 1.00 52.19 187 ALA A C 1
ATOM 1461 O O . ALA A 1 187 ? -12.376 -0.771 1.312 1.00 52.19 187 ALA A O 1
ATOM 1462 N N . PRO A 1 188 ? -11.235 -2.681 0.951 1.00 55.72 188 PRO A N 1
ATOM 1463 C CA . PRO A 1 188 ? -12.441 -3.444 0.678 1.00 55.72 188 PRO A CA 1
ATOM 1464 C C . PRO A 1 188 ? -13.365 -3.325 1.894 1.00 55.72 188 PRO A C 1
ATOM 1466 O O . PRO A 1 188 ? -12.991 -3.670 3.018 1.00 55.72 188 PRO A O 1
ATOM 1469 N N . LEU A 1 189 ? -14.564 -2.777 1.662 1.00 59.72 189 LEU A N 1
ATOM 1470 C CA . LEU A 1 189 ? -15.521 -2.429 2.715 1.00 59.72 189 LEU A CA 1
ATOM 1471 C C . LEU A 1 189 ? -15.777 -3.622 3.638 1.00 59.72 189 LEU A C 1
ATOM 1473 O O . LEU A 1 189 ? -15.894 -3.454 4.843 1.00 59.72 189 LEU A O 1
ATOM 1477 N N . GLN A 1 190 ? -15.813 -4.835 3.084 1.00 65.75 190 GLN A N 1
ATOM 1478 C CA . GLN A 1 190 ? -16.144 -6.030 3.846 1.00 65.75 190 GLN A CA 1
ATOM 1479 C C . GLN A 1 190 ? -15.079 -6.379 4.911 1.00 65.75 190 GLN A C 1
ATOM 1481 O O . GLN A 1 190 ? -15.452 -6.439 6.081 1.00 65.75 190 GLN A O 1
ATOM 1486 N N . PRO A 1 191 ? -13.774 -6.532 4.598 1.00 63.12 191 PRO A N 1
ATOM 1487 C CA . PRO A 1 191 ? -12.725 -6.627 5.619 1.00 63.12 191 PRO A CA 1
ATOM 1488 C C . PRO A 1 191 ? -12.692 -5.457 6.606 1.00 63.12 191 PRO A C 1
ATOM 1490 O O . PRO A 1 191 ? -12.512 -5.681 7.800 1.00 63.12 191 PRO A O 1
ATOM 1493 N N . ALA A 1 192 ? -12.911 -4.220 6.146 1.00 66.19 192 ALA A N 1
ATOM 1494 C CA . ALA A 1 192 ? -12.944 -3.060 7.037 1.00 66.19 192 ALA A CA 1
ATOM 1495 C C . ALA A 1 192 ? -14.108 -3.138 8.043 1.00 66.19 192 ALA A C 1
ATOM 1497 O O . ALA A 1 192 ? -13.909 -2.907 9.233 1.00 66.19 192 ALA A O 1
ATOM 1498 N N . LEU A 1 193 ? -15.305 -3.527 7.593 1.00 74.62 193 LEU A N 1
ATOM 1499 C CA . LEU A 1 193 ? -16.468 -3.745 8.457 1.00 74.62 193 LEU A CA 1
ATOM 1500 C C . LEU A 1 193 ? -16.254 -4.914 9.425 1.00 74.62 193 LEU A C 1
ATOM 1502 O O . LEU A 1 193 ? -16.637 -4.807 10.586 1.00 74.62 193 LEU A O 1
ATOM 1506 N N . VAL A 1 194 ? -15.617 -6.002 8.980 1.00 75.56 194 VAL A N 1
ATOM 1507 C CA . VAL A 1 194 ? -15.262 -7.135 9.851 1.00 75.56 194 VAL A CA 1
ATOM 1508 C C . VAL A 1 194 ? -14.292 -6.693 10.945 1.00 75.56 194 VAL A C 1
ATOM 1510 O O . VAL A 1 194 ? -14.520 -7.000 12.113 1.00 75.56 194 VAL A O 1
ATOM 1513 N N . ASN A 1 195 ? -13.258 -5.922 10.597 1.00 75.69 195 ASN A N 1
ATOM 1514 C CA . ASN A 1 195 ? -12.300 -5.396 11.569 1.00 75.69 195 ASN A CA 1
ATOM 1515 C C . ASN A 1 195 ? -12.968 -4.432 12.556 1.00 75.69 195 ASN A C 1
ATOM 1517 O O . ASN A 1 195 ? -12.729 -4.528 13.754 1.00 75.69 195 ASN A O 1
ATOM 1521 N N . LEU A 1 196 ? -13.848 -3.544 12.081 1.00 85.88 196 LEU A N 1
ATOM 1522 C CA . LEU A 1 196 ? -14.599 -2.640 12.954 1.00 85.88 196 LEU A CA 1
ATOM 1523 C C . LEU A 1 196 ? -15.531 -3.396 13.910 1.00 85.88 196 LEU A C 1
ATOM 1525 O O . LEU A 1 196 ? -15.611 -3.034 15.084 1.00 85.88 196 LEU A O 1
ATOM 1529 N N . GLU A 1 197 ? -16.206 -4.452 13.449 1.00 86.31 197 GLU A N 1
ATOM 1530 C CA . GLU A 1 197 ? -17.049 -5.270 14.327 1.00 86.31 197 GLU A CA 1
ATOM 1531 C C . GLU A 1 197 ? -16.203 -6.069 15.333 1.00 86.31 197 GLU A C 1
ATOM 1533 O O . GLU A 1 197 ? -16.584 -6.174 16.498 1.00 86.31 197 GLU A O 1
ATOM 1538 N N . ALA A 1 198 ? -15.020 -6.551 14.934 1.00 82.25 198 ALA A N 1
ATOM 1539 C CA . ALA A 1 198 ? -14.070 -7.190 15.843 1.00 82.25 198 ALA A CA 1
ATOM 1540 C C . ALA A 1 198 ? -13.574 -6.215 16.926 1.00 82.25 198 ALA A C 1
ATOM 1542 O O . ALA A 1 198 ? -13.680 -6.510 18.115 1.00 82.25 198 ALA A O 1
ATOM 1543 N N . THR A 1 199 ? -13.135 -5.011 16.546 1.00 89.19 199 THR A N 1
ATOM 1544 C CA . THR A 1 199 ? -12.725 -3.964 17.497 1.00 89.19 199 THR A CA 1
ATOM 1545 C C . THR A 1 199 ? -13.867 -3.567 18.432 1.00 89.19 199 THR A C 1
ATOM 1547 O O . THR A 1 199 ? -13.662 -3.362 19.627 1.00 89.19 199 THR A O 1
ATOM 1550 N N . LYS A 1 200 ? -15.099 -3.483 17.927 1.00 89.94 200 LYS A N 1
ATOM 1551 C CA . LYS A 1 200 ? -16.279 -3.217 18.756 1.00 89.94 200 LYS A CA 1
ATOM 1552 C C . LYS A 1 200 ? -16.517 -4.336 19.776 1.00 89.94 200 LYS A C 1
ATOM 1554 O O . LYS A 1 200 ? -16.802 -4.032 20.933 1.00 89.94 200 LYS A O 1
ATOM 1559 N N . ALA A 1 201 ? -16.364 -5.601 19.383 1.00 90.31 201 ALA A N 1
ATOM 1560 C CA . ALA A 1 201 ? -16.461 -6.733 20.303 1.00 90.31 201 ALA A CA 1
ATOM 1561 C C . ALA A 1 201 ? -15.362 -6.695 21.383 1.00 90.31 201 ALA A C 1
ATOM 1563 O O . ALA A 1 201 ? -15.653 -6.928 22.557 1.00 90.31 201 ALA A O 1
ATOM 1564 N N . GLU A 1 202 ? -14.130 -6.328 21.020 1.00 90.62 202 GLU A N 1
ATOM 1565 C CA . GLU A 1 202 ? -13.029 -6.132 21.975 1.00 90.62 202 GLU A CA 1
ATOM 1566 C C . GLU A 1 202 ? -13.323 -5.006 22.975 1.00 90.62 202 GLU A C 1
ATOM 1568 O O . GLU A 1 202 ? -13.151 -5.188 24.181 1.00 90.62 202 GLU A O 1
ATOM 1573 N N . ILE A 1 203 ? -13.831 -3.863 22.502 1.00 92.06 203 ILE A N 1
ATOM 1574 C CA . ILE A 1 203 ? -14.221 -2.732 23.357 1.00 92.06 203 ILE A CA 1
ATOM 1575 C C . ILE A 1 203 ? -15.298 -3.148 24.367 1.00 92.06 203 ILE A C 1
ATOM 1577 O O . ILE A 1 203 ? -15.199 -2.800 25.545 1.00 92.06 203 ILE A O 1
ATOM 1581 N N . GLU A 1 204 ? -16.320 -3.893 23.940 1.00 90.50 204 GLU A N 1
ATOM 1582 C CA . GLU A 1 204 ? -17.345 -4.405 24.858 1.00 90.50 204 GLU A CA 1
ATOM 1583 C C . GLU A 1 204 ? -16.759 -5.407 25.868 1.00 90.50 204 GLU A C 1
ATOM 1585 O O . GLU A 1 204 ? -17.119 -5.374 27.048 1.00 90.50 204 GLU A O 1
ATOM 1590 N N . GLY A 1 205 ? -15.781 -6.218 25.452 1.00 9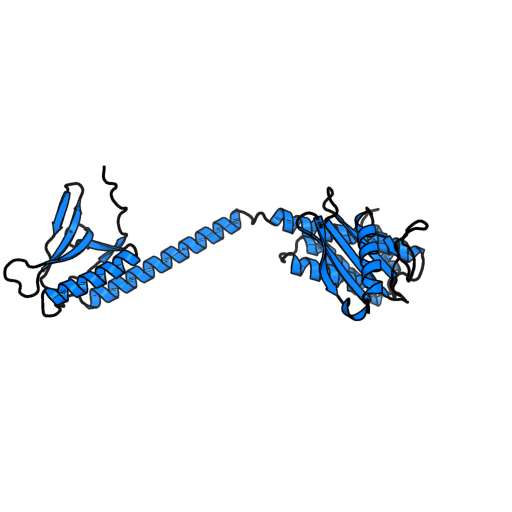1.81 205 GLY A N 1
ATOM 1591 C CA . GLY A 1 205 ? -15.002 -7.073 26.349 1.00 91.81 205 GLY A CA 1
ATOM 1592 C C . GLY A 1 205 ? -14.260 -6.280 27.432 1.00 91.81 205 GLY A C 1
ATOM 1593 O O . GLY A 1 205 ? -14.368 -6.605 28.618 1.00 91.81 205 GLY A O 1
ATOM 1594 N N . TYR A 1 206 ? -13.565 -5.201 27.058 1.00 93.12 206 TYR A N 1
ATOM 1595 C CA . TYR A 1 206 ? -12.867 -4.335 28.014 1.00 93.12 206 TYR A CA 1
ATOM 1596 C C . TYR A 1 206 ? -13.827 -3.626 28.974 1.00 93.12 206 TYR A C 1
ATOM 1598 O O . TYR A 1 206 ? -13.563 -3.584 30.177 1.00 93.12 206 TYR A O 1
ATOM 1606 N N . LYS A 1 207 ? -14.968 -3.122 28.489 1.00 91.75 207 LYS A N 1
ATOM 1607 C CA . LYS A 1 207 ? -15.992 -2.499 29.348 1.00 91.75 207 LYS A CA 1
ATOM 1608 C C . LYS A 1 207 ? -16.539 -3.473 30.387 1.00 91.75 207 LYS A C 1
ATOM 1610 O O . LYS A 1 207 ? -16.679 -3.112 31.555 1.00 91.75 207 LYS A O 1
ATOM 1615 N N . GLU A 1 208 ? -16.822 -4.710 29.987 1.00 93.06 208 GLU A N 1
ATOM 1616 C CA . GLU A 1 208 ? -17.318 -5.741 30.899 1.00 93.06 208 GLU A CA 1
ATOM 1617 C C . GLU A 1 208 ? -16.250 -6.158 31.923 1.00 93.06 208 GLU A C 1
ATOM 1619 O O . GLU A 1 208 ? -16.566 -6.344 33.101 1.00 93.06 208 GLU A O 1
ATOM 1624 N N . ALA A 1 209 ? -14.980 -6.240 31.516 1.00 93.88 209 ALA A N 1
ATOM 1625 C CA . ALA A 1 209 ? -13.866 -6.499 32.426 1.00 93.88 209 ALA A CA 1
ATOM 1626 C C . ALA A 1 209 ? -13.703 -5.380 33.471 1.00 93.88 209 ALA A C 1
ATOM 1628 O O . ALA A 1 209 ? -13.615 -5.670 34.668 1.00 93.88 209 ALA A O 1
ATOM 1629 N N . ILE A 1 210 ? -13.745 -4.111 33.045 1.00 95.00 210 ILE A N 1
ATOM 1630 C CA . ILE A 1 210 ? -13.713 -2.945 33.942 1.00 95.00 210 ILE A CA 1
ATOM 1631 C C . ILE A 1 210 ? -14.896 -2.993 34.913 1.00 95.00 210 ILE A C 1
ATOM 1633 O O . ILE A 1 210 ? -14.703 -2.878 36.125 1.00 95.00 210 ILE A O 1
ATOM 1637 N N . ARG A 1 211 ? -16.117 -3.227 34.410 1.00 96.44 211 ARG A N 1
ATOM 1638 C CA . ARG A 1 211 ? -17.330 -3.327 35.235 1.00 96.44 211 ARG A CA 1
ATOM 1639 C C . ARG A 1 211 ? -17.189 -4.404 36.312 1.00 96.44 211 ARG A C 1
ATOM 1641 O O . ARG A 1 211 ? -17.467 -4.129 37.476 1.00 96.44 211 ARG A O 1
ATOM 1648 N N . ARG A 1 212 ? -16.729 -5.607 35.950 1.00 96.25 212 ARG A N 1
ATOM 1649 C CA . ARG A 1 212 ? -16.509 -6.710 36.904 1.00 96.25 212 ARG A CA 1
ATOM 1650 C C . ARG A 1 212 ? -15.444 -6.369 37.937 1.00 96.25 212 ARG A C 1
ATOM 1652 O O . ARG A 1 212 ? -15.663 -6.607 39.121 1.00 96.25 212 ARG A O 1
ATOM 1659 N N . SER A 1 213 ? -14.322 -5.793 37.510 1.00 97.50 213 SER A N 1
ATOM 1660 C CA . SER A 1 213 ? -13.247 -5.402 38.424 1.00 97.50 213 SER A CA 1
ATOM 1661 C C . SER A 1 213 ? -13.722 -4.355 39.431 1.00 97.50 213 SER A C 1
ATOM 1663 O O . SER A 1 213 ? -13.443 -4.486 40.620 1.00 97.50 213 SER A O 1
ATOM 1665 N N . LEU A 1 214 ? -14.465 -3.340 38.981 1.00 97.12 214 LEU A N 1
ATOM 1666 C CA . LEU A 1 214 ? -15.037 -2.325 39.865 1.00 97.12 214 LEU A CA 1
ATOM 1667 C C . LEU A 1 214 ? -16.065 -2.929 40.825 1.00 97.12 214 LEU A C 1
ATOM 1669 O O . LEU A 1 214 ? -16.050 -2.601 42.005 1.00 97.12 214 LEU A O 1
ATOM 1673 N N . GLU A 1 215 ? -16.928 -3.830 40.355 1.00 97.31 215 GLU A N 1
ATOM 1674 C CA . GLU A 1 215 ? -17.928 -4.497 41.197 1.00 97.31 215 GLU A CA 1
ATOM 1675 C C . GLU A 1 215 ? -17.270 -5.338 42.303 1.00 97.31 215 GLU A C 1
ATOM 1677 O O . GLU A 1 215 ? -17.663 -5.230 43.463 1.00 97.31 215 GLU A O 1
ATOM 1682 N N . VAL A 1 216 ? -16.218 -6.101 41.980 1.00 97.75 216 VAL A N 1
ATOM 1683 C CA . VAL A 1 216 ? -15.422 -6.854 42.968 1.00 97.75 216 VAL A CA 1
ATOM 1684 C C . VAL A 1 216 ? -14.779 -5.914 43.987 1.00 97.75 216 VAL A C 1
ATOM 1686 O O . VAL A 1 216 ? -14.921 -6.127 45.192 1.00 97.75 216 VAL A O 1
ATOM 1689 N N . THR A 1 217 ? -14.116 -4.851 43.526 1.00 97.75 217 THR A N 1
ATOM 1690 C CA . THR A 1 217 ? -13.470 -3.874 44.410 1.00 97.75 217 THR A CA 1
ATOM 1691 C C . THR A 1 217 ? -14.482 -3.197 45.331 1.00 97.75 217 THR A C 1
ATOM 1693 O O . THR A 1 217 ? -14.253 -3.123 46.535 1.00 97.75 217 THR A O 1
ATOM 1696 N N . LEU A 1 218 ? -15.624 -2.743 44.809 1.00 97.25 218 LEU A N 1
ATOM 1697 C CA . LEU A 1 218 ? -16.655 -2.093 45.619 1.00 97.25 218 LEU A CA 1
ATOM 1698 C C . LEU A 1 218 ? -17.246 -3.060 46.649 1.00 97.25 218 LEU A C 1
ATOM 1700 O O . LEU A 1 218 ? -17.382 -2.698 47.816 1.00 97.25 218 LEU A O 1
ATOM 1704 N N . ASN A 1 219 ? -17.526 -4.301 46.252 1.00 97.44 219 ASN A N 1
ATOM 1705 C CA . ASN A 1 219 ? -18.058 -5.316 47.159 1.00 97.44 219 ASN A CA 1
ATOM 1706 C C . ASN A 1 219 ? -17.054 -5.755 48.233 1.00 97.44 219 ASN A C 1
ATOM 1708 O O . ASN A 1 219 ? -17.481 -6.209 49.292 1.00 97.44 219 ASN A O 1
ATOM 1712 N N . SER A 1 220 ? -15.746 -5.539 48.046 1.00 97.25 220 SER A N 1
ATOM 1713 C CA . SER A 1 220 ? -14.766 -5.736 49.127 1.00 97.25 220 SER A CA 1
ATOM 1714 C C . SER A 1 220 ? -14.980 -4.793 50.324 1.00 97.25 220 SER A C 1
ATOM 1716 O O . SER A 1 220 ? -14.563 -5.112 51.436 1.00 97.25 220 SER A O 1
ATOM 1718 N N . TYR A 1 221 ? -15.676 -3.666 50.121 1.00 96.94 221 TYR A N 1
ATOM 1719 C CA . TYR A 1 221 ? -16.050 -2.718 51.176 1.00 96.94 221 TYR A CA 1
ATOM 1720 C C . TYR A 1 221 ? -17.449 -2.968 51.763 1.00 96.94 221 TYR A C 1
ATOM 1722 O O . TYR A 1 221 ? -17.884 -2.218 52.642 1.00 96.94 221 TYR A O 1
ATOM 1730 N N . ALA A 1 222 ? -18.183 -3.987 51.301 1.00 95.75 222 ALA A N 1
ATOM 1731 C CA . ALA A 1 222 ? -19.522 -4.280 51.804 1.00 95.75 222 ALA A CA 1
ATOM 1732 C C . ALA A 1 222 ? -19.505 -4.553 53.320 1.00 95.75 222 ALA A C 1
ATOM 1734 O O . ALA A 1 222 ? -18.637 -5.247 53.845 1.00 95.75 222 ALA A O 1
ATOM 1735 N N . GLY A 1 223 ? -20.465 -3.978 54.046 1.00 94.50 223 GLY A N 1
ATOM 1736 C CA . GLY A 1 223 ? -20.542 -4.049 55.505 1.00 94.50 223 GLY A CA 1
ATOM 1737 C C . GLY A 1 223 ? -19.657 -3.042 56.247 1.00 94.50 223 GLY A C 1
ATOM 1738 O O . GLY A 1 223 ? -19.812 -2.893 57.459 1.00 94.50 223 GLY A O 1
ATOM 1739 N N . MET A 1 224 ? -18.791 -2.289 55.561 1.00 94.44 224 MET A N 1
ATOM 1740 C CA . MET A 1 224 ? -17.957 -1.273 56.206 1.00 94.44 224 MET A CA 1
ATOM 1741 C C . MET A 1 224 ? -18.720 0.034 56.455 1.00 94.44 224 MET A C 1
ATOM 1743 O O . MET A 1 224 ? -19.613 0.429 55.705 1.00 94.44 224 MET A O 1
ATOM 1747 N N . SER A 1 225 ? -18.324 0.746 57.510 1.00 90.50 225 SER A N 1
ATOM 1748 C CA . SER A 1 225 ? -18.615 2.171 57.678 1.00 90.50 225 SER A CA 1
ATOM 1749 C C . SER A 1 225 ? -17.309 2.891 58.001 1.00 90.50 225 SER A C 1
ATOM 1751 O O . SER A 1 225 ? -16.523 2.418 58.819 1.00 90.50 225 SER A O 1
ATOM 1753 N N . PHE A 1 226 ? -17.056 4.036 57.373 1.00 92.69 226 PHE A N 1
ATOM 1754 C CA . PHE A 1 226 ? -15.777 4.746 57.476 1.00 92.69 226 PHE A CA 1
ATOM 1755 C C . PHE A 1 226 ? -15.717 5.684 58.700 1.00 92.69 226 PHE A C 1
ATOM 1757 O O . PHE A 1 226 ? -15.124 6.763 58.658 1.00 92.69 226 PHE A O 1
ATOM 1764 N N . GLY A 1 227 ? -16.372 5.297 59.800 1.00 90.44 227 GLY A N 1
ATOM 1765 C CA . GLY A 1 227 ? -16.302 5.948 61.116 1.00 90.44 227 GLY A CA 1
ATOM 1766 C C . GLY A 1 227 ? -17.072 7.266 61.278 1.00 90.44 227 GLY A C 1
ATOM 1767 O O . GLY A 1 227 ? -17.363 7.661 62.402 1.00 90.44 227 GLY A O 1
ATOM 1768 N N . SER A 1 228 ? -17.445 7.950 60.193 1.00 94.38 228 SER A N 1
ATOM 1769 C CA . SER A 1 228 ? -18.256 9.174 60.252 1.00 94.38 228 SER A CA 1
ATOM 1770 C C . SER A 1 228 ? -19.079 9.391 58.981 1.00 94.38 228 SER A C 1
ATOM 1772 O O . SER A 1 228 ? -18.710 8.917 57.904 1.00 94.38 228 SER A O 1
ATOM 1774 N N . LEU A 1 229 ? -20.162 10.173 59.087 1.00 94.31 229 LEU A N 1
ATOM 1775 C CA . LEU A 1 229 ? -20.954 10.608 57.929 1.00 94.31 229 LEU A CA 1
ATOM 1776 C C . LEU A 1 229 ? -20.083 11.308 56.873 1.00 94.31 229 LEU A C 1
ATOM 1778 O O . LEU A 1 229 ? -20.212 11.028 55.683 1.00 94.31 229 LEU A O 1
ATOM 1782 N N . ARG A 1 230 ? -19.159 12.179 57.302 1.00 95.62 230 ARG A N 1
ATOM 1783 C CA . ARG A 1 230 ? -18.256 12.914 56.402 1.00 95.62 230 ARG A CA 1
ATOM 1784 C C . ARG A 1 230 ? -17.379 11.968 55.580 1.00 95.62 230 ARG A C 1
ATOM 1786 O O . ARG A 1 230 ? -17.228 12.184 54.378 1.00 95.62 230 ARG A O 1
ATOM 1793 N N . ASN A 1 231 ? -16.827 10.930 56.207 1.00 96.25 231 ASN A N 1
ATOM 1794 C CA . ASN A 1 231 ? -15.973 9.954 55.529 1.00 96.25 231 ASN A CA 1
ATOM 1795 C C . ASN A 1 231 ? -16.777 9.070 54.572 1.00 96.25 231 ASN A C 1
ATOM 1797 O O . ASN A 1 231 ? -16.359 8.879 53.435 1.00 96.25 231 ASN A O 1
ATOM 1801 N N . ASN A 1 232 ? -17.963 8.609 54.983 1.00 95.62 232 ASN A N 1
ATOM 1802 C CA . ASN A 1 232 ? -18.855 7.854 54.099 1.00 95.62 232 ASN A CA 1
ATOM 1803 C C . ASN A 1 232 ? -19.273 8.684 52.873 1.00 95.62 232 ASN A C 1
ATOM 1805 O O . ASN A 1 232 ? -19.291 8.180 51.754 1.00 95.62 232 ASN A O 1
ATOM 1809 N N . GLN A 1 233 ? -19.557 9.976 53.050 1.00 95.69 233 GLN A N 1
ATOM 1810 C CA . GLN A 1 233 ? -19.851 10.882 51.938 1.00 95.69 233 GLN A CA 1
ATOM 1811 C C . GLN A 1 233 ? -18.645 11.121 51.027 1.00 95.69 233 GLN A C 1
ATOM 1813 O O . GLN A 1 233 ? -18.819 11.205 49.814 1.00 95.69 233 GLN A O 1
ATOM 1818 N N . ALA A 1 234 ? -17.439 11.245 51.588 1.00 96.12 234 ALA A N 1
ATOM 1819 C CA . ALA A 1 234 ? -16.214 11.379 50.804 1.00 96.12 234 ALA A CA 1
ATOM 1820 C C . ALA A 1 234 ? -15.960 10.133 49.952 1.00 96.12 234 ALA A C 1
ATOM 1822 O O . ALA A 1 234 ? -15.761 10.264 48.749 1.00 96.12 234 ALA A O 1
ATOM 1823 N N . PHE A 1 235 ? -16.083 8.946 50.549 1.00 96.56 235 PHE A N 1
ATOM 1824 C CA . PHE A 1 235 ? -15.998 7.679 49.832 1.00 96.56 235 PHE A CA 1
ATOM 1825 C C . PHE A 1 235 ? -17.023 7.603 48.692 1.00 96.56 235 PHE A C 1
ATOM 1827 O O . PHE A 1 235 ? -16.654 7.330 47.553 1.00 96.56 235 PHE A O 1
ATOM 1834 N N . MET A 1 236 ? -18.292 7.946 48.951 1.00 95.81 236 MET A N 1
ATOM 1835 C CA . MET A 1 236 ? -19.318 7.930 47.902 1.00 95.81 236 MET A CA 1
ATOM 1836 C C . MET A 1 236 ? -19.063 8.924 46.768 1.00 95.81 236 MET A C 1
ATOM 1838 O O . MET A 1 236 ? -19.444 8.639 45.636 1.00 95.81 236 MET A O 1
ATOM 1842 N N . ARG A 1 237 ? -18.419 10.070 47.028 1.00 96.50 237 ARG A N 1
ATOM 1843 C CA . ARG A 1 237 ? -18.011 10.989 45.952 1.00 96.50 237 ARG A CA 1
ATOM 1844 C C . ARG A 1 237 ? -16.985 10.337 45.028 1.00 96.50 237 ARG A C 1
ATOM 1846 O O . ARG A 1 237 ? -17.216 10.328 43.826 1.00 96.50 237 ARG A O 1
ATOM 1853 N N . SER A 1 238 ? -15.948 9.711 45.580 1.00 97.00 238 SER A N 1
ATOM 1854 C CA . SER A 1 238 ? -14.935 9.007 44.781 1.00 97.00 238 SER A CA 1
ATOM 1855 C C . SER A 1 238 ? -15.518 7.816 44.017 1.00 97.00 238 SER A C 1
ATOM 1857 O O . SER A 1 238 ? -15.207 7.621 42.846 1.00 97.00 238 SER A O 1
ATOM 1859 N N . VAL A 1 239 ? -16.431 7.052 44.634 1.00 96.38 239 VAL A N 1
ATOM 1860 C CA . VAL A 1 239 ? -17.169 5.989 43.930 1.00 96.38 239 VAL A CA 1
ATOM 1861 C C . VAL A 1 239 ? -17.963 6.571 42.759 1.00 96.38 239 VAL A C 1
ATOM 1863 O O . VAL A 1 239 ? -17.938 6.015 41.665 1.00 96.38 239 VAL A O 1
ATOM 1866 N N . HIS A 1 240 ? -18.653 7.697 42.950 1.00 95.56 240 HIS A N 1
ATOM 1867 C CA . HIS A 1 240 ? -19.408 8.330 41.870 1.00 95.56 240 HIS A CA 1
ATOM 1868 C C . HIS A 1 240 ? -18.535 8.841 40.733 1.00 95.56 240 HIS A C 1
ATOM 1870 O O . HIS A 1 240 ? -18.929 8.667 39.588 1.00 95.56 240 HIS A O 1
ATOM 1876 N N . GLU A 1 241 ? -17.387 9.446 41.025 1.00 96.44 241 GLU A N 1
ATOM 1877 C CA . GLU A 1 241 ? -16.449 9.927 40.005 1.00 96.44 241 GLU A CA 1
ATOM 1878 C C . GLU A 1 241 ? -16.012 8.774 39.095 1.00 96.44 241 GLU A C 1
ATOM 1880 O O . GLU A 1 241 ? -16.236 8.825 37.886 1.00 96.44 241 GLU A O 1
ATOM 1885 N N . ILE A 1 242 ? -15.550 7.669 39.687 1.00 96.56 242 ILE A N 1
ATOM 1886 C CA . ILE A 1 242 ? -15.109 6.486 38.937 1.00 96.56 242 ILE A CA 1
ATOM 1887 C C . ILE A 1 242 ? -16.264 5.870 38.134 1.00 96.56 242 ILE A C 1
ATOM 1889 O O . ILE A 1 242 ? -16.098 5.507 36.968 1.00 96.56 242 ILE A O 1
ATOM 1893 N N . LEU A 1 243 ? -17.456 5.742 38.727 1.00 96.56 243 LEU A N 1
ATOM 1894 C CA . LEU A 1 243 ? -18.612 5.197 38.010 1.00 96.56 243 LEU A CA 1
ATOM 1895 C C . LEU A 1 243 ? -19.075 6.124 36.878 1.00 96.56 243 LEU A C 1
ATOM 1897 O O . LEU A 1 243 ? -19.516 5.631 35.843 1.00 96.56 243 LEU A O 1
ATOM 1901 N N . GLU A 1 244 ? -18.979 7.445 37.037 1.00 94.44 244 GLU A N 1
ATOM 1902 C CA . GLU A 1 244 ? -19.342 8.403 35.990 1.00 94.44 244 GLU A CA 1
ATOM 1903 C C . GLU A 1 244 ? -18.373 8.375 34.810 1.00 94.44 244 GLU A C 1
ATOM 1905 O O . GLU A 1 244 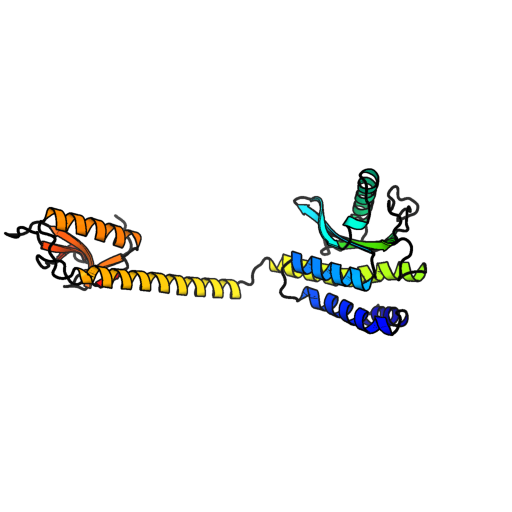? -18.834 8.340 33.667 1.00 94.44 244 GLU A O 1
ATOM 1910 N N . GLU A 1 245 ? -17.067 8.325 35.074 1.00 94.94 245 GLU A N 1
ATOM 1911 C CA . GLU A 1 245 ? -16.021 8.204 34.048 1.00 94.94 245 GLU A CA 1
ATOM 1912 C C . GLU A 1 245 ? -16.197 6.946 33.191 1.00 94.94 245 GLU A C 1
ATOM 1914 O O . GLU A 1 245 ? -15.936 6.961 31.991 1.00 94.94 245 GLU A O 1
ATOM 1919 N N . ASN A 1 246 ? -16.721 5.875 33.792 1.00 94.38 246 ASN A N 1
ATOM 1920 C CA . ASN A 1 246 ? -16.945 4.596 33.124 1.00 94.38 246 ASN A CA 1
ATOM 1921 C C . ASN A 1 246 ? -18.389 4.406 32.624 1.00 94.38 246 ASN A C 1
ATOM 1923 O O . ASN A 1 246 ? -18.732 3.338 32.119 1.00 94.38 246 ASN A O 1
ATOM 1927 N N . GLY A 1 247 ? -19.258 5.417 32.747 1.00 94.94 247 GLY A N 1
ATOM 1928 C CA . GLY A 1 247 ? -20.643 5.335 32.273 1.00 94.94 247 GLY A CA 1
ATOM 1929 C C . GLY A 1 247 ? -21.486 4.276 32.996 1.00 94.94 247 GLY A C 1
ATOM 1930 O O . GLY A 1 247 ? -22.343 3.640 32.382 1.00 94.94 247 GLY A O 1
ATOM 1931 N N . LEU A 1 248 ? -21.268 4.091 34.298 1.00 96.38 248 LEU A N 1
ATOM 1932 C CA . LEU A 1 248 ? -21.912 3.080 35.138 1.00 96.38 248 LEU A CA 1
ATOM 1933 C C . LEU A 1 248 ? -22.820 3.695 36.217 1.00 96.38 248 LEU A C 1
ATOM 1935 O O . LEU A 1 248 ? -22.759 4.882 36.562 1.00 96.38 248 LEU A O 1
ATOM 1939 N N . ARG A 1 249 ? -23.705 2.856 36.756 1.00 96.38 249 ARG A N 1
ATOM 1940 C CA . ARG A 1 249 ? -24.593 3.118 37.895 1.00 96.38 249 ARG A CA 1
ATOM 1941 C C . ARG A 1 249 ? -24.682 1.890 38.785 1.00 96.38 249 ARG A C 1
ATOM 1943 O O . ARG A 1 249 ? -24.434 0.777 38.336 1.00 96.38 249 ARG A O 1
ATOM 1950 N N . ILE A 1 250 ? -25.093 2.091 40.031 1.00 96.56 250 ILE A N 1
ATOM 1951 C CA . ILE A 1 250 ? -25.408 0.988 40.939 1.00 96.56 250 ILE A CA 1
ATOM 1952 C C . ILE A 1 250 ? -26.873 0.602 40.720 1.00 96.56 250 ILE A C 1
ATOM 1954 O O . ILE A 1 250 ? -27.744 1.471 40.697 1.00 96.56 250 ILE A O 1
ATOM 1958 N N . ALA A 1 251 ? -27.168 -0.682 40.546 1.00 96.69 251 ALA A N 1
ATOM 1959 C CA . ALA A 1 251 ? -28.539 -1.176 40.532 1.00 96.69 251 ALA A CA 1
ATOM 1960 C C . ALA A 1 251 ? -29.133 -1.081 41.940 1.00 96.69 251 ALA A C 1
ATOM 1962 O O . ALA A 1 251 ? -28.534 -1.554 42.906 1.00 96.69 251 ALA A O 1
ATOM 1963 N N . CYS A 1 252 ? -30.311 -0.475 42.056 1.00 95.12 252 CYS A N 1
ATOM 1964 C CA . CYS A 1 252 ? -31.032 -0.422 43.317 1.00 95.12 252 CYS A CA 1
ATOM 1965 C C . CYS A 1 252 ? -31.381 -1.840 43.790 1.00 95.12 252 CYS A C 1
ATOM 1967 O O . CYS A 1 252 ? -31.933 -2.629 43.023 1.00 95.12 252 CYS A O 1
ATOM 1969 N N . SER A 1 253 ? -31.107 -2.153 45.057 1.00 93.12 253 SER A N 1
ATOM 1970 C CA . SER A 1 253 ? -31.383 -3.478 45.625 1.00 93.12 253 SER A CA 1
ATOM 1971 C C . SER A 1 253 ? -32.873 -3.810 45.733 1.00 93.12 253 SER A C 1
ATOM 1973 O O . SER A 1 253 ? -33.221 -4.982 45.785 1.00 93.12 253 SER A O 1
ATOM 1975 N N . GLU A 1 254 ? -33.748 -2.801 45.771 1.00 93.50 254 GLU A N 1
ATOM 1976 C CA . GLU A 1 254 ? -35.197 -3.004 45.897 1.00 93.50 254 GLU A CA 1
ATOM 1977 C C . GLU A 1 254 ? -35.884 -3.222 44.540 1.00 93.50 254 GLU A C 1
ATOM 1979 O O . GLU A 1 254 ? -36.706 -4.120 44.398 1.00 93.50 254 GLU A O 1
ATOM 1984 N N . CYS A 1 255 ? -35.554 -2.414 43.528 1.00 92.69 255 CYS A N 1
ATOM 1985 C CA . CYS A 1 255 ? -36.278 -2.399 42.248 1.00 92.69 255 CYS A CA 1
ATOM 1986 C C . CYS A 1 255 ? -35.405 -2.697 41.018 1.00 92.69 255 CYS A C 1
ATOM 1988 O O . CYS A 1 255 ? -35.915 -2.747 39.901 1.00 92.69 255 CYS A O 1
ATOM 1990 N N . GLY A 1 256 ? -34.087 -2.836 41.184 1.00 92.88 256 GLY A N 1
ATOM 1991 C CA . GLY A 1 256 ? -33.134 -3.080 40.097 1.00 92.88 256 GLY A CA 1
ATOM 1992 C C . GLY A 1 256 ? -32.824 -1.870 39.206 1.00 92.88 256 GLY A C 1
ATOM 1993 O O . GLY A 1 256 ? -31.968 -1.970 38.328 1.00 92.88 256 GLY A O 1
ATOM 1994 N N . ALA A 1 257 ? -33.475 -0.721 39.416 1.00 93.62 257 ALA A N 1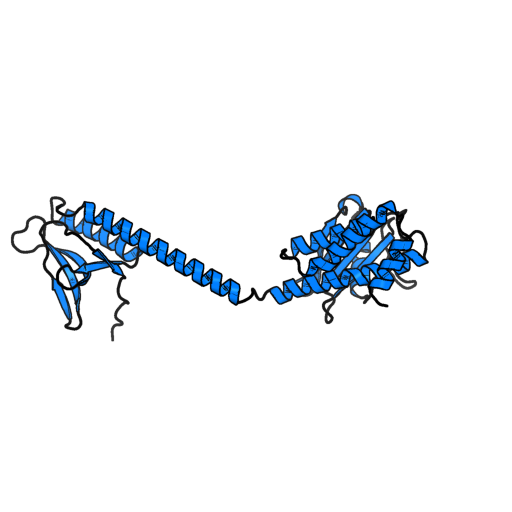
ATOM 1995 C CA . ALA A 1 257 ? -33.280 0.459 38.579 1.00 93.62 257 ALA A CA 1
ATOM 1996 C C . ALA A 1 257 ? -31.854 1.044 38.717 1.00 93.62 257 ALA A C 1
ATOM 1998 O O . ALA A 1 257 ? -31.303 1.057 39.824 1.00 93.62 257 ALA A O 1
ATOM 1999 N N . PRO A 1 258 ? -31.253 1.580 37.633 1.00 95.62 258 PRO A N 1
ATOM 2000 C CA . PRO A 1 258 ? -29.979 2.291 37.705 1.00 95.62 258 PRO A CA 1
ATOM 2001 C C . PRO A 1 258 ? -30.074 3.505 38.633 1.00 95.62 258 PRO A C 1
ATOM 2003 O O . PRO A 1 258 ? -30.919 4.380 38.444 1.00 95.62 258 PRO A O 1
ATOM 2006 N N . SER A 1 259 ? -29.183 3.578 39.617 1.00 95.50 259 SER A N 1
ATOM 2007 C CA . SER A 1 259 ? -29.256 4.544 40.710 1.00 95.50 259 SER A CA 1
ATOM 2008 C C . SER A 1 259 ? -27.903 5.142 41.081 1.00 95.50 259 SER A C 1
ATOM 2010 O O . SER A 1 259 ? -26.836 4.617 40.748 1.00 95.50 259 SER A O 1
ATOM 2012 N N . ILE A 1 260 ? -27.972 6.282 41.761 1.00 95.25 260 ILE A N 1
ATOM 2013 C CA . ILE A 1 260 ? -26.854 6.947 42.421 1.00 95.25 260 ILE A CA 1
ATOM 2014 C C . ILE A 1 260 ? -26.952 6.592 43.905 1.00 95.25 260 ILE A C 1
ATOM 2016 O O . ILE A 1 260 ? -27.935 6.942 44.557 1.00 95.25 260 ILE A O 1
ATOM 2020 N N . LEU A 1 261 ? -25.948 5.909 44.448 1.00 95.44 261 LEU A N 1
ATOM 2021 C CA . LEU A 1 261 ? -25.937 5.534 45.859 1.00 95.44 261 LEU A CA 1
ATOM 2022 C C . LEU A 1 261 ? -25.398 6.702 46.696 1.00 95.44 261 LEU A C 1
ATOM 2024 O O . LEU A 1 261 ? -24.240 7.083 46.608 1.00 95.44 261 LEU A O 1
ATOM 2028 N N . ARG A 1 262 ? -26.227 7.316 47.531 1.00 94.94 262 ARG A N 1
ATOM 2029 C CA . ARG A 1 262 ? -25.831 8.465 48.359 1.00 94.94 262 ARG A CA 1
ATOM 2030 C C . ARG A 1 262 ? -25.674 8.050 49.806 1.00 94.94 262 ARG A C 1
ATOM 2032 O O . ARG A 1 262 ? -26.431 7.219 50.270 1.00 94.94 262 ARG A O 1
ATOM 2039 N N . CYS A 1 263 ? -24.776 8.692 50.546 1.00 95.12 263 CYS A N 1
ATOM 2040 C CA . CYS A 1 263 ? -24.778 8.611 52.006 1.00 95.12 263 CYS A CA 1
ATOM 2041 C C . CYS A 1 263 ? -25.338 9.914 52.597 1.00 95.12 263 CYS A C 1
ATOM 2043 O O . CYS A 1 263 ? -24.810 10.998 52.326 1.00 95.12 263 CYS A O 1
ATOM 2045 N N . GLN A 1 264 ? -26.419 9.831 53.374 1.00 93.00 264 GLN A N 1
ATOM 2046 C CA . GLN A 1 264 ? -27.075 10.993 53.990 1.00 93.00 264 GLN A CA 1
ATOM 2047 C C . GLN A 1 264 ? -27.350 10.766 55.478 1.00 93.00 264 GLN A C 1
ATOM 2049 O O . GLN A 1 264 ? -27.395 9.631 55.950 1.00 93.00 264 GLN A O 1
ATOM 2054 N N . SER A 1 265 ? -27.537 11.852 56.229 1.00 90.94 265 SER A N 1
ATOM 2055 C CA . SER A 1 265 ? -28.020 11.780 57.609 1.00 90.94 265 SER A CA 1
ATOM 2056 C C . SER A 1 265 ? -29.485 11.346 57.620 1.00 90.94 265 SER A C 1
ATOM 2058 O O . SER A 1 265 ? -30.324 12.018 57.021 1.00 90.94 265 SER A O 1
ATOM 2060 N N . ALA A 1 266 ? -29.796 10.261 58.322 1.00 84.69 266 ALA A N 1
ATOM 2061 C CA . ALA A 1 266 ? -31.165 9.804 58.521 1.00 84.69 266 ALA A CA 1
ATOM 2062 C C . ALA A 1 266 ? -31.326 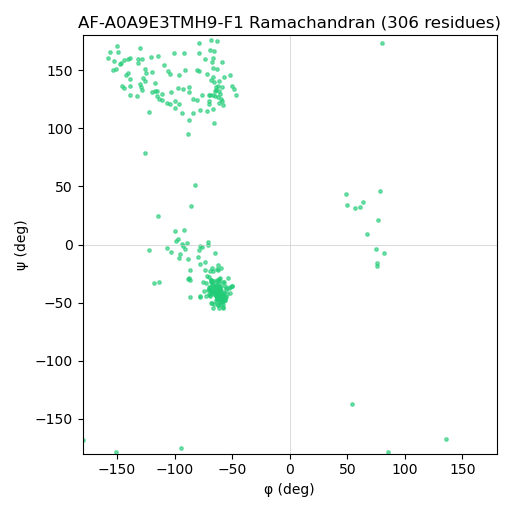9.212 59.928 1.00 84.69 266 ALA A C 1
ATOM 2064 O O . ALA A 1 266 ? -30.482 8.434 60.387 1.00 84.69 266 ALA A O 1
ATOM 2065 N N . GLY A 1 267 ? -32.414 9.593 60.607 1.00 81.19 267 GLY A N 1
ATOM 2066 C CA . GLY A 1 267 ? -32.710 9.174 61.979 1.00 81.19 267 GLY A CA 1
ATOM 2067 C C . GLY A 1 267 ? -31.566 9.474 62.955 1.00 81.19 267 GLY A C 1
ATOM 2068 O O . GLY A 1 267 ? -30.940 10.528 62.891 1.00 81.19 267 GLY A O 1
ATOM 2069 N N . ASN A 1 268 ? -31.269 8.510 63.831 1.00 82.75 268 ASN A N 1
ATOM 2070 C CA . ASN A 1 268 ? -30.220 8.609 64.854 1.00 82.75 268 ASN A CA 1
ATOM 2071 C C . ASN A 1 268 ? -28.846 8.074 64.391 1.00 82.75 268 ASN A C 1
ATOM 2073 O O . ASN A 1 268 ? -27.962 7.847 65.221 1.00 82.75 268 ASN A O 1
ATOM 2077 N N . SER A 1 269 ? -28.647 7.824 63.089 1.00 85.25 269 SER A N 1
ATOM 2078 C CA . SER A 1 269 ? -27.381 7.271 62.588 1.00 85.25 269 SER A CA 1
ATOM 2079 C C . SER A 1 269 ? -26.245 8.295 62.672 1.00 85.25 269 SER A C 1
ATOM 2081 O O . SER A 1 269 ? -26.282 9.338 62.020 1.00 85.25 269 SER A O 1
ATOM 2083 N N . LYS A 1 270 ? -25.183 7.961 63.416 1.00 86.44 270 LYS A N 1
ATOM 2084 C CA . LYS A 1 270 ? -23.964 8.788 63.528 1.00 86.44 270 LYS A CA 1
ATOM 2085 C C . LYS A 1 270 ? -23.084 8.739 62.271 1.00 86.44 270 LYS A C 1
ATOM 2087 O O . LYS A 1 270 ? -22.286 9.646 62.035 1.00 86.44 270 LYS A O 1
ATOM 2092 N N . THR A 1 271 ? -23.219 7.689 61.462 1.00 90.00 271 THR A N 1
ATOM 2093 C CA . THR A 1 271 ? -22.423 7.457 60.245 1.00 90.00 271 THR A CA 1
ATOM 2094 C C . THR A 1 271 ? -23.216 7.692 58.957 1.00 90.00 271 THR A C 1
ATOM 2096 O O . THR A 1 271 ? -22.641 7.647 57.873 1.00 90.00 271 THR A O 1
ATOM 2099 N N . GLY A 1 272 ? -24.510 8.000 59.057 1.00 92.94 272 GLY A N 1
ATOM 2100 C CA . GLY A 1 272 ? -25.410 8.138 57.913 1.00 92.94 272 GLY A CA 1
ATOM 2101 C C . GLY A 1 272 ? -26.014 6.815 57.446 1.00 92.94 272 GLY A C 1
ATOM 2102 O O . GLY A 1 272 ? -25.805 5.760 58.045 1.00 92.94 272 GLY A O 1
ATOM 2103 N N . VAL A 1 273 ? -26.809 6.903 56.386 1.00 93.44 273 VAL A N 1
ATOM 2104 C CA . VAL A 1 273 ? -27.493 5.787 55.730 1.00 93.44 273 VAL A CA 1
ATOM 2105 C C . VAL A 1 273 ? -27.227 5.869 54.231 1.00 93.44 273 VAL A C 1
ATOM 2107 O O . VAL A 1 273 ? -27.228 6.966 53.662 1.00 93.44 273 VAL A O 1
ATOM 2110 N N . PHE A 1 274 ? -26.969 4.721 53.602 1.00 94.31 274 PHE A N 1
ATOM 2111 C CA . PHE A 1 274 ? -26.787 4.624 52.157 1.00 94.31 274 PHE A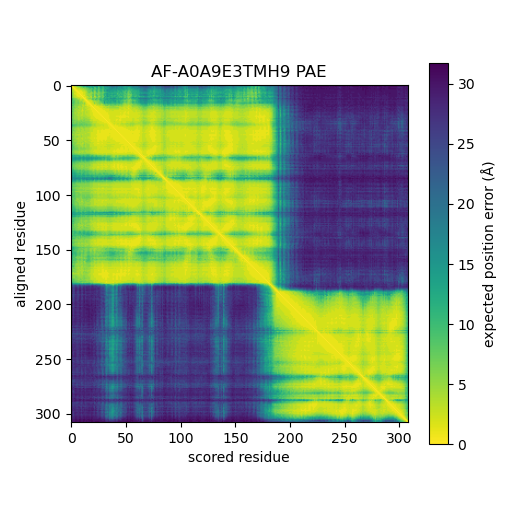 CA 1
ATOM 2112 C C . PHE A 1 274 ? -28.153 4.499 51.469 1.00 94.31 274 PHE A C 1
ATOM 2114 O O . PHE A 1 274 ? -28.944 3.640 51.827 1.00 94.31 274 PHE A O 1
ATOM 2121 N N . LEU A 1 275 ? -28.452 5.373 50.510 1.00 94.62 275 LEU A N 1
ATOM 2122 C CA . LEU A 1 275 ? -29.761 5.539 49.875 1.00 94.62 275 LEU A CA 1
ATOM 2123 C C . LEU A 1 275 ? -29.613 5.484 48.357 1.00 94.62 275 LEU A C 1
ATOM 2125 O O . LEU A 1 275 ? -28.763 6.175 47.792 1.00 94.62 275 LEU A O 1
ATOM 2129 N N . TYR A 1 276 ? -30.465 4.721 47.686 1.00 95.62 276 TYR A N 1
ATOM 2130 C CA . TYR A 1 276 ? -30.476 4.634 46.229 1.00 95.62 276 TYR A CA 1
ATOM 2131 C C . TYR A 1 276 ? -31.364 5.737 45.638 1.00 95.62 276 TYR A C 1
ATOM 2133 O O . TYR A 1 276 ? -32.589 5.646 45.686 1.00 95.62 276 TYR A O 1
ATOM 2141 N N . ASP A 1 277 ? -30.754 6.757 45.036 1.00 94.56 277 ASP A N 1
ATOM 2142 C CA . ASP A 1 277 ? -31.430 7.866 44.348 1.00 94.56 277 ASP A CA 1
ATOM 2143 C C . ASP A 1 277 ? -31.556 7.562 42.851 1.00 94.56 277 ASP A C 1
ATOM 2145 O O . ASP A 1 277 ? -30.553 7.466 42.135 1.00 94.56 277 ASP A O 1
ATOM 2149 N N . HIS A 1 278 ? -32.784 7.374 42.374 1.00 93.12 278 HIS A N 1
ATOM 2150 C CA . HIS A 1 278 ? -33.064 7.037 40.981 1.00 93.12 278 HIS A CA 1
ATOM 2151 C C . HIS A 1 278 ? -34.420 7.572 40.522 1.00 93.12 278 HIS A C 1
ATOM 2153 O O . HIS A 1 278 ? -35.216 8.093 41.299 1.00 93.12 278 HIS A O 1
ATOM 2159 N N . TYR A 1 279 ? -34.667 7.468 39.219 1.00 89.31 279 TYR A N 1
ATOM 2160 C CA . TYR A 1 279 ? -35.930 7.857 38.608 1.00 89.31 279 TYR A CA 1
ATOM 2161 C C . TYR A 1 279 ? -36.638 6.625 38.068 1.00 89.31 279 TYR A C 1
ATOM 2163 O O . TYR A 1 279 ? -36.091 5.906 37.231 1.00 89.31 279 TYR A O 1
ATOM 2171 N N . LEU A 1 280 ? -37.878 6.439 38.497 1.00 87.25 280 LEU A N 1
ATOM 2172 C CA . LEU A 1 280 ? -38.822 5.514 37.888 1.00 87.25 280 LEU A CA 1
ATOM 2173 C C . LEU A 1 280 ? -39.699 6.267 36.873 1.00 87.25 280 LEU A C 1
ATOM 2175 O O . LEU A 1 280 ? -39.483 7.449 36.569 1.00 87.25 280 LEU A O 1
ATOM 2179 N N . THR A 1 281 ? -40.682 5.573 36.304 1.00 83.06 281 THR A N 1
ATOM 2180 C CA . THR A 1 281 ? -41.736 6.191 35.482 1.00 83.06 281 THR A CA 1
ATOM 2181 C C . THR A 1 281 ? -42.631 7.111 36.313 1.00 83.06 281 THR A C 1
ATOM 2183 O O . THR A 1 281 ? -43.089 8.130 35.811 1.00 83.06 281 THR A O 1
ATOM 2186 N N . THR A 1 282 ? -42.817 6.791 37.595 1.00 86.88 282 THR A N 1
ATOM 2187 C CA . THR A 1 282 ? -43.659 7.525 38.551 1.00 86.88 282 THR A CA 1
ATOM 2188 C C . THR A 1 282 ? -43.001 8.776 39.138 1.00 86.88 282 THR A C 1
ATOM 2190 O O . THR A 1 282 ? -43.679 9.573 39.778 1.00 86.88 282 THR A O 1
ATOM 2193 N N . GLY A 1 283 ? -41.697 8.976 38.924 1.00 90.19 283 GLY A N 1
ATOM 2194 C CA . GLY A 1 283 ? -40.957 10.128 39.440 1.00 90.19 283 GLY A CA 1
ATOM 2195 C C . GLY A 1 283 ? -39.607 9.752 40.041 1.00 90.19 283 GLY A C 1
ATOM 2196 O O . GLY A 1 283 ? -39.097 8.650 39.837 1.00 90.19 283 GLY A O 1
ATOM 2197 N N . ARG A 1 284 ? -39.001 10.703 40.758 1.00 92.62 284 ARG A N 1
ATOM 2198 C CA . ARG A 1 284 ? -37.778 10.471 41.533 1.00 92.62 284 ARG A CA 1
ATOM 2199 C C . ARG A 1 284 ? -38.129 9.717 42.811 1.00 92.62 284 ARG A C 1
ATOM 2201 O O . ARG A 1 284 ? -38.999 10.161 43.554 1.00 92.62 284 ARG A O 1
ATOM 2208 N N . THR A 1 285 ? -37.432 8.625 43.077 1.00 91.44 285 THR A N 1
ATOM 2209 C CA . THR A 1 285 ? -37.633 7.785 44.258 1.00 91.44 285 THR A CA 1
ATOM 2210 C C . THR A 1 285 ? -36.324 7.609 45.015 1.00 91.44 285 THR A C 1
ATOM 2212 O O . THR A 1 285 ? -35.232 7.653 44.442 1.00 91.44 285 THR A O 1
ATOM 2215 N N . PHE A 1 286 ? -36.449 7.412 46.326 1.00 92.12 286 PHE A N 1
ATOM 2216 C CA . PHE A 1 286 ? -35.338 7.101 47.215 1.00 92.12 286 PHE A CA 1
ATOM 2217 C C . PHE A 1 286 ? -35.645 5.778 47.894 1.00 92.12 286 PHE A C 1
ATOM 2219 O O . PHE A 1 286 ? -36.601 5.690 48.662 1.00 92.12 286 PHE A O 1
ATOM 2226 N N . HIS A 1 287 ? -34.845 4.763 47.596 1.00 92.31 287 HIS A N 1
ATOM 2227 C CA . HIS A 1 287 ? -34.925 3.485 48.292 1.00 92.31 287 HIS A CA 1
ATOM 2228 C C . HIS A 1 287 ? -33.881 3.441 49.402 1.00 92.31 287 HIS A C 1
ATOM 2230 O O . HIS A 1 287 ? -32.743 3.898 49.227 1.00 92.31 287 HIS A O 1
ATOM 2236 N N . GLY A 1 288 ? -34.326 2.969 50.564 1.00 82.69 288 GLY A N 1
ATOM 2237 C CA . GLY A 1 288 ? -33.548 2.918 51.790 1.00 82.69 288 GLY A CA 1
ATOM 2238 C C . GLY A 1 288 ? -32.389 1.936 51.671 1.00 82.69 288 GLY A C 1
ATOM 2239 O O . GLY A 1 288 ? -32.396 1.038 50.836 1.00 82.69 288 GLY A O 1
ATOM 2240 N N . GLY A 1 289 ? -31.386 2.072 52.526 1.00 80.62 289 GLY A N 1
ATOM 2241 C CA . GLY A 1 289 ? -30.312 1.090 52.599 1.00 80.62 289 GLY A CA 1
ATOM 2242 C C . GLY A 1 289 ? -29.700 1.015 53.991 1.00 80.62 289 GLY A C 1
ATOM 2243 O O . GLY A 1 289 ? -30.178 1.669 54.920 1.00 80.62 289 GLY A O 1
ATOM 2244 N N . PRO A 1 290 ? -28.681 0.165 54.172 1.00 87.50 290 PRO A N 1
ATOM 2245 C CA . PRO A 1 290 ? -28.046 -0.031 55.467 1.00 87.50 290 PRO A CA 1
ATOM 2246 C C . PRO A 1 290 ? -27.231 1.195 55.919 1.00 87.50 290 PRO A C 1
ATOM 2248 O O . PRO A 1 290 ? -26.929 2.109 55.149 1.00 87.50 290 PRO A O 1
ATOM 2251 N N . SER A 1 291 ? -26.841 1.209 57.198 1.00 90.69 291 SER A N 1
ATOM 2252 C CA . SER A 1 291 ? -25.882 2.178 57.765 1.00 90.69 291 SER A CA 1
ATOM 2253 C C . SER A 1 291 ? -24.418 1.862 57.420 1.00 90.69 291 SER A C 1
ATOM 2255 O O . SER A 1 291 ? -23.502 2.580 57.828 1.00 90.69 291 SER A O 1
ATOM 2257 N N . THR A 1 292 ? -24.195 0.772 56.691 1.00 93.69 292 THR A N 1
ATOM 2258 C CA . THR A 1 292 ? -22.912 0.303 56.165 1.00 93.69 292 THR A CA 1
ATOM 2259 C C . THR A 1 292 ? -22.987 0.213 54.644 1.00 93.69 292 THR A C 1
ATOM 2261 O O . THR A 1 292 ? -24.079 0.208 54.078 1.00 93.69 292 THR A O 1
ATOM 2264 N N . PHE A 1 293 ? -21.843 0.182 53.962 1.00 95.12 293 PHE A N 1
ATOM 2265 C CA . PHE A 1 293 ? -21.819 0.098 52.505 1.00 95.12 293 PHE A CA 1
ATOM 2266 C C . PHE A 1 293 ? -22.477 -1.219 52.040 1.00 95.12 293 PHE A C 1
ATOM 2268 O O . PHE A 1 293 ? -22.120 -2.284 52.553 1.00 95.12 293 PHE A O 1
ATOM 2275 N N . PRO A 1 294 ? -23.467 -1.185 51.132 1.00 94.88 294 PRO A N 1
ATOM 2276 C CA . PRO A 1 294 ? -24.169 -2.387 50.696 1.00 94.88 294 PRO A CA 1
ATOM 2277 C C . PRO A 1 294 ? -23.355 -3.184 49.669 1.00 94.88 294 PRO A C 1
ATOM 2279 O O . PRO A 1 294 ? -22.446 -2.655 49.034 1.00 94.88 294 PRO A O 1
ATOM 2282 N N . ASN A 1 295 ? -23.741 -4.442 49.443 1.00 95.75 295 ASN A N 1
ATOM 2283 C CA . ASN A 1 295 ? -23.352 -5.130 48.213 1.00 95.75 295 ASN A CA 1
ATOM 2284 C C . ASN A 1 295 ? -23.991 -4.419 47.016 1.00 95.75 295 ASN A C 1
ATOM 2286 O O . ASN A 1 295 ? -25.180 -4.091 47.039 1.00 95.75 295 ASN A O 1
ATOM 2290 N N . VAL A 1 296 ? -23.206 -4.205 45.969 1.00 95.81 296 VAL A N 1
ATOM 2291 C CA . VAL A 1 296 ? -23.597 -3.478 44.768 1.00 95.81 296 VAL A CA 1
ATOM 2292 C C . VAL A 1 296 ? -23.488 -4.360 43.533 1.00 95.81 296 VAL A C 1
ATOM 2294 O O . VAL A 1 296 ? -22.617 -5.223 43.418 1.00 95.81 296 VAL A O 1
ATOM 2297 N N . LYS A 1 297 ? -24.376 -4.090 42.578 1.00 97.00 297 LYS A N 1
ATOM 2298 C CA . LYS A 1 297 ? -24.303 -4.590 41.207 1.00 97.00 297 LYS A CA 1
ATOM 2299 C C . LYS A 1 297 ? -24.224 -3.396 40.271 1.00 97.00 297 LYS A C 1
ATOM 2301 O O . LYS A 1 297 ? -25.022 -2.468 40.406 1.00 97.00 297 LYS A O 1
ATOM 2306 N N . LEU A 1 298 ? -23.281 -3.401 39.338 1.00 97.25 298 LEU A N 1
ATOM 2307 C CA . LEU A 1 298 ? -23.081 -2.301 38.401 1.00 97.25 298 LEU A CA 1
ATOM 2308 C C . LEU A 1 298 ? -23.857 -2.539 37.106 1.00 97.25 298 LEU A C 1
ATOM 2310 O O . LEU A 1 298 ? -23.807 -3.623 36.521 1.00 97.25 298 LEU A O 1
ATOM 2314 N N . VAL A 1 299 ? -24.551 -1.502 36.648 1.00 95.50 299 VAL A N 1
ATOM 2315 C CA . VAL A 1 299 ? -25.338 -1.466 35.409 1.00 95.50 299 VAL A CA 1
ATOM 2316 C C . VAL A 1 299 ? -24.944 -0.257 34.565 1.00 95.50 299 VAL A C 1
ATOM 2318 O O . VAL A 1 299 ? -24.385 0.713 35.079 1.00 95.50 299 VAL A O 1
ATOM 2321 N N . ALA A 1 300 ? -25.240 -0.300 33.267 1.00 93.88 300 ALA A N 1
ATOM 2322 C CA . ALA A 1 300 ? -24.982 0.821 32.371 1.00 93.88 300 ALA A CA 1
ATOM 2323 C C . ALA A 1 300 ? -25.765 2.073 32.802 1.00 93.88 300 ALA A C 1
ATOM 2325 O O . ALA A 1 300 ? -26.929 2.004 33.214 1.00 93.88 300 ALA A O 1
ATOM 2326 N N . LYS A 1 301 ? -25.125 3.237 32.691 1.00 93.06 301 LYS A N 1
ATOM 2327 C CA . LYS A 1 301 ? -25.763 4.528 32.933 1.00 93.06 301 LYS A CA 1
ATOM 2328 C C . LYS A 1 301 ? -26.855 4.765 31.881 1.00 93.06 301 LYS A C 1
ATOM 2330 O O . LYS A 1 301 ? -26.572 4.695 30.686 1.00 93.06 301 LYS A O 1
ATOM 2335 N N . PRO A 1 302 ? -28.092 5.088 32.296 1.00 89.19 302 PRO A N 1
ATOM 2336 C CA . PRO A 1 302 ? -29.157 5.382 31.352 1.00 89.19 302 PRO A CA 1
ATOM 2337 C C . PRO A 1 302 ? -28.863 6.685 30.587 1.00 89.19 302 PRO A C 1
ATOM 2339 O O . PRO A 1 302 ? -28.211 7.587 31.130 1.00 89.19 302 PRO A O 1
ATOM 2342 N N . PRO A 1 303 ? -29.366 6.825 29.346 1.00 85.38 303 PRO A N 1
ATOM 2343 C CA . PRO A 1 303 ? -29.228 8.057 28.582 1.00 85.38 303 PRO A CA 1
ATOM 2344 C C . PRO A 1 303 ? -29.815 9.243 29.355 1.00 85.38 303 PRO A C 1
ATOM 2346 O O . PRO A 1 303 ? -30.816 9.127 30.069 1.00 85.38 303 PRO A O 1
ATOM 2349 N N . ARG A 1 304 ? -29.171 10.406 29.223 1.00 79.12 304 ARG A N 1
ATOM 2350 C CA . ARG A 1 304 ? -29.585 11.626 29.923 1.00 79.12 304 ARG A CA 1
ATOM 2351 C C . ARG A 1 304 ? -30.999 11.995 29.466 1.00 79.12 304 ARG A C 1
ATOM 2353 O O . ARG A 1 304 ? -31.224 12.196 28.274 1.00 79.12 304 ARG A O 1
ATOM 2360 N N . ARG A 1 305 ? -31.951 12.085 30.403 1.00 70.31 305 ARG A N 1
ATOM 2361 C CA . ARG A 1 305 ? -33.298 12.591 30.098 1.00 70.31 305 ARG A CA 1
ATOM 2362 C C . ARG A 1 305 ? -33.153 14.016 29.552 1.00 70.31 305 ARG A C 1
ATOM 2364 O O . ARG A 1 305 ? -32.537 14.855 30.210 1.00 70.31 305 ARG A O 1
ATOM 2371 N N . ARG A 1 306 ? -33.666 14.268 28.344 1.00 55.94 306 ARG A N 1
ATOM 2372 C CA . ARG A 1 306 ? -33.779 15.628 27.804 1.00 55.94 306 ARG A CA 1
ATOM 2373 C C . ARG A 1 306 ? -34.806 16.366 28.661 1.00 55.94 306 ARG A C 1
ATOM 2375 O O . ARG A 1 306 ? -35.880 15.824 28.911 1.00 55.94 306 ARG A O 1
ATOM 2382 N N . SER A 1 307 ? -34.452 17.544 29.161 1.00 51.12 307 SER A N 1
ATOM 2383 C CA . SER A 1 307 ? -35.439 18.461 29.724 1.00 51.12 307 SER A CA 1
ATOM 2384 C C . SER A 1 307 ? -36.330 18.922 28.575 1.00 51.12 307 SER A C 1
ATOM 2386 O O . SER A 1 307 ? -35.814 19.526 27.633 1.00 51.12 307 SER A O 1
ATOM 2388 N N . ASN A 1 308 ? -37.617 18.586 28.630 1.00 40.78 308 ASN A N 1
ATOM 2389 C CA . ASN A 1 308 ? -38.620 19.400 27.951 1.00 40.78 308 ASN A CA 1
ATOM 2390 C C . ASN A 1 308 ? -38.813 20.691 28.743 1.00 40.78 308 ASN A C 1
ATOM 2392 O O . ASN A 1 308 ? -38.735 20.605 29.993 1.00 40.78 308 ASN A O 1
#